Protein AF-A0A225UE13-F1 (afdb_monomer_lite)

Organism: NCBI:txid4795

Foldseek 3Di:
DDDDDDDDDDDDDDCDDDDDDDDDDDDDDDDDPLVLLVVAAWDWDWDADPPRPDIDIATPQCPPPPRGVQNPDDPVPFADADADAPVNVLVVLVVQCVVPVPFDKWKWKFFFPPLQLLAFDDPVCQSNQWHDDPNDIDTRRTGGPPRPRSQRSSSVLQVQLQVQLQVWDPPDDDPDTWHWGDHRRMIMGMDTPPDCTLVRSVVSSQCSQCVRRRNNRGDPPRTDDIDQWDQDPNWIHGSVVSDIAHPVVLVVVLVVLVVVVVVPVDDDPVSVVVNVVSVVVRCSRPDPDPPPPDDDD

Secondary structure (DSSP, 8-state):
---------------------STT---------HHHHTTSEEPEEEEEPTTSSSEEEEE-TT-STTTSGGGSS-GGGSPPPPP--HHHHHHHHHHHHHH-TTS-EEEEEEEBTTGGGGSBPPHHHHTTSEEEETTEEEE-SBPPTT-TTHHHHHHHHHHHHHHHHHT-STT---SS---EEEETTEEEEEEE-STTHHHHHHHHHHHHHHHHH-GGGB-TTT-PPPBSEEEETTEEEETTTTEEE--HHHHHHHHHHHHHHHHHSS--HHHHHHHHHHHHHHGGGS---TTSS-S--

Sequence (297 aa):
MESYRSGCRDVPHVNIGAHKIMDHLPIIFWGCDVTSARGKMTDVGVVDKDGGIDVRVIDDYSFPEGGSVNDFPDRKNLPEIHYNLPSDIAKRIWSLREEHPQATILIMLGDVAGAFRHVPIHADHAHMFAFEIDGLLVIDLACGFRWCGSPAWYFVPGASINELYEQGFPGVNLDLPLVGSFWCDDHTCAEVDEGFRCFTANLALRRAMATVLGPSAINERKLTTWSHSGRALGLLWDTKLGEVTIPLEKIHKARVRMDAVIARGVVHKTDLLQLLGSLRHVLTCCPLPAHFSNVSK

Structure (mmCIF, N/CA/C/O backbone):
data_AF-A0A225UE13-F1
#
_entry.id   AF-A0A225UE13-F1
#
loop_
_atom_site.group_PDB
_atom_site.id
_atom_site.type_symbol
_atom_site.label_atom_id
_atom_site.label_alt_id
_atom_site.label_comp_id
_atom_site.label_asym_id
_atom_site.label_entity_id
_atom_site.label_seq_id
_atom_site.pdbx_PDB_ins_code
_atom_site.Cartn_x
_atom_site.Cartn_y
_atom_site.Cartn_z
_atom_site.occupancy
_atom_site.B_iso_or_equiv
_atom_site.auth_seq_id
_atom_site.auth_comp_id
_atom_site.auth_asym_id
_atom_site.auth_atom_id
_atom_site.pdbx_PDB_model_num
ATOM 1 N N . MET A 1 1 ? 23.980 47.288 -19.467 1.00 36.66 1 MET A N 1
ATOM 2 C CA . MET A 1 1 ? 23.801 47.269 -20.932 1.00 36.66 1 MET A CA 1
ATOM 3 C C . MET A 1 1 ? 25.009 46.571 -21.514 1.00 36.66 1 MET A C 1
ATOM 5 O O . MET A 1 1 ? 26.047 47.196 -21.591 1.00 36.66 1 MET A O 1
ATOM 9 N N . GLU A 1 2 ? 24.896 45.279 -21.805 1.00 24.94 2 GLU A N 1
ATOM 10 C CA . GLU A 1 2 ? 25.453 44.652 -23.009 1.00 24.94 2 GLU A CA 1
ATOM 11 C C . GLU A 1 2 ? 25.022 43.188 -23.024 1.00 24.94 2 GLU A C 1
ATOM 13 O O . GLU A 1 2 ? 25.133 42.458 -22.043 1.00 24.94 2 GLU A O 1
ATOM 18 N N . SER A 1 3 ? 24.388 42.832 -24.132 1.00 27.02 3 SER A N 1
ATOM 19 C CA . SER A 1 3 ? 23.754 41.559 -24.417 1.00 27.02 3 SER A CA 1
ATOM 20 C C . SER A 1 3 ? 24.781 40.539 -24.885 1.00 27.02 3 SER A C 1
ATOM 22 O O . SER A 1 3 ? 25.526 40.830 -25.820 1.00 27.02 3 SER A O 1
ATOM 24 N N . TYR A 1 4 ? 24.720 39.315 -24.368 1.00 23.38 4 TYR A N 1
ATOM 25 C CA . TYR A 1 4 ? 25.260 38.158 -25.076 1.00 23.38 4 TYR A CA 1
ATOM 26 C C . TYR A 1 4 ? 24.096 37.349 -25.653 1.00 23.38 4 TYR A C 1
ATOM 28 O O . TYR A 1 4 ? 23.426 36.587 -24.963 1.00 23.38 4 TYR A O 1
ATOM 36 N N . ARG A 1 5 ? 23.821 37.592 -26.939 1.00 32.84 5 ARG A N 1
ATOM 37 C CA . ARG A 1 5 ? 23.035 36.701 -27.796 1.00 32.84 5 ARG A CA 1
ATOM 38 C C . ARG A 1 5 ? 23.932 35.522 -28.169 1.00 32.84 5 ARG A C 1
ATOM 40 O O . ARG A 1 5 ? 24.971 35.741 -28.784 1.00 32.84 5 ARG A O 1
ATOM 47 N N . SER A 1 6 ? 23.510 34.293 -27.890 1.00 30.73 6 SER A N 1
ATOM 48 C CA . SER A 1 6 ? 24.064 33.106 -28.545 1.00 30.73 6 SER A CA 1
ATOM 49 C C . SER A 1 6 ? 22.939 32.255 -29.143 1.00 30.73 6 SER A C 1
ATOM 51 O O . SER A 1 6 ? 22.126 31.659 -28.450 1.00 30.73 6 SER A O 1
ATOM 53 N N . GLY A 1 7 ? 22.894 32.295 -30.477 1.00 26.16 7 GLY A N 1
ATOM 54 C CA . GLY A 1 7 ? 22.424 31.270 -31.413 1.00 26.16 7 GLY A CA 1
ATOM 55 C C . GLY A 1 7 ? 21.240 30.388 -31.030 1.00 26.16 7 GLY A C 1
ATOM 56 O O . GLY A 1 7 ? 21.432 29.260 -30.584 1.00 26.16 7 GLY A O 1
ATOM 57 N N . CYS A 1 8 ? 20.035 30.832 -31.392 1.00 26.89 8 CYS A N 1
ATOM 58 C CA . CYS A 1 8 ? 18.955 29.921 -31.758 1.00 26.89 8 CYS A CA 1
ATOM 59 C C . CYS A 1 8 ? 19.399 29.199 -33.045 1.00 26.89 8 CYS A C 1
ATOM 61 O O . CYS A 1 8 ? 19.561 29.844 -34.080 1.00 26.89 8 CYS A O 1
ATOM 63 N N . ARG A 1 9 ? 19.706 27.899 -32.969 1.00 27.86 9 ARG A N 1
ATOM 64 C CA . ARG A 1 9 ? 19.825 27.057 -34.164 1.00 27.86 9 ARG A CA 1
ATOM 65 C C . ARG A 1 9 ? 18.424 26.573 -34.505 1.00 27.86 9 ARG A C 1
ATOM 67 O O . ARG A 1 9 ? 17.789 25.944 -33.664 1.00 27.86 9 ARG A O 1
ATOM 74 N N . ASP A 1 10 ? 17.976 26.890 -35.714 1.00 30.19 10 ASP A N 1
ATOM 75 C CA . ASP A 1 10 ? 16.727 26.405 -36.291 1.00 30.19 10 ASP A CA 1
ATOM 76 C C . ASP A 1 10 ? 16.681 24.872 -36.224 1.00 30.19 10 ASP A C 1
ATOM 78 O O . ASP A 1 10 ? 17.419 24.176 -36.925 1.00 30.19 10 ASP A O 1
ATOM 82 N N . VAL A 1 11 ? 15.834 24.344 -35.340 1.00 32.91 11 VAL A N 1
ATOM 83 C CA . VAL A 1 11 ? 15.512 22.917 -35.277 1.00 32.91 11 VAL A CA 1
ATOM 84 C C . VAL A 1 11 ? 14.362 22.683 -36.259 1.00 32.91 11 VAL A C 1
ATOM 86 O O . VAL A 1 11 ? 13.358 23.396 -36.180 1.00 32.91 11 VAL A O 1
ATOM 89 N N . PRO A 1 12 ? 14.459 21.727 -37.199 1.00 26.55 12 PRO A N 1
ATOM 90 C CA . PRO A 1 12 ? 13.363 21.450 -38.114 1.00 26.55 12 PRO A CA 1
ATOM 91 C C . PRO A 1 12 ? 12.132 20.999 -37.319 1.00 26.55 12 PRO A C 1
ATOM 93 O O . PRO A 1 12 ? 12.175 20.011 -36.586 1.00 26.55 12 PRO A O 1
ATOM 96 N N . HIS A 1 13 ? 11.028 21.731 -37.470 1.00 26.89 13 HIS A N 1
ATOM 97 C CA . HIS A 1 13 ? 9.726 21.341 -36.942 1.00 26.89 13 HIS A CA 1
ATOM 98 C C . HIS A 1 13 ? 9.263 20.054 -37.634 1.00 26.89 13 HIS A C 1
ATOM 100 O O . HIS A 1 13 ? 8.695 20.090 -38.726 1.00 26.89 13 HIS A O 1
ATOM 106 N N . VAL A 1 14 ? 9.497 18.905 -37.001 1.00 31.19 14 VAL A N 1
ATOM 107 C CA . VAL A 1 14 ? 8.846 17.651 -37.384 1.00 31.19 14 VAL A CA 1
ATOM 108 C C . VAL A 1 14 ? 7.509 17.603 -36.659 1.00 31.19 14 VAL A C 1
ATOM 110 O O . VAL A 1 14 ? 7.440 17.440 -35.444 1.00 31.19 14 VAL A O 1
ATOM 113 N N . ASN A 1 15 ? 6.435 17.802 -37.416 1.00 26.12 15 ASN A N 1
ATOM 114 C CA . ASN A 1 15 ? 5.072 17.719 -36.915 1.00 26.12 15 ASN A CA 1
ATOM 115 C C . ASN A 1 15 ? 4.694 16.231 -36.811 1.00 26.12 15 ASN A C 1
ATOM 117 O O . ASN A 1 15 ? 4.235 15.636 -37.784 1.00 26.12 15 ASN A O 1
ATOM 121 N N . ILE A 1 16 ? 4.975 15.599 -35.668 1.00 33.38 16 ILE A N 1
ATOM 122 C CA . ILE A 1 16 ? 4.570 14.213 -35.402 1.00 33.38 16 ILE A CA 1
ATOM 123 C C . ILE A 1 16 ? 3.232 14.275 -34.672 1.00 33.38 16 ILE A C 1
ATOM 125 O O . ILE A 1 16 ? 3.151 14.729 -33.532 1.00 33.38 16 ILE A O 1
ATOM 129 N N . GLY A 1 17 ? 2.169 13.891 -35.379 1.00 25.61 17 GLY A N 1
ATOM 130 C CA . GLY A 1 17 ? 0.802 13.932 -34.876 1.00 25.61 17 GLY A CA 1
ATOM 131 C C . GLY A 1 17 ? 0.636 13.158 -33.567 1.00 25.61 17 GLY A C 1
ATOM 132 O O . GLY A 1 17 ? 1.142 12.049 -33.411 1.00 25.61 17 GLY A O 1
ATOM 133 N N . ALA A 1 18 ? -0.100 13.752 -32.630 1.00 31.42 18 ALA A N 1
ATOM 134 C CA . ALA A 1 18 ? -0.503 13.103 -31.394 1.00 31.42 18 ALA A CA 1
ATOM 135 C C . ALA A 1 18 ? -1.576 12.044 -31.693 1.00 31.42 18 ALA A C 1
ATOM 137 O O . ALA A 1 18 ? -2.681 12.381 -32.124 1.00 31.42 18 ALA A O 1
ATOM 138 N N . HIS A 1 19 ? -1.277 10.772 -31.430 1.00 32.41 19 HIS A N 1
ATOM 139 C CA . HIS A 1 19 ? -2.293 9.725 -31.375 1.00 32.41 19 HIS A CA 1
ATOM 140 C C . HIS A 1 19 ? -2.474 9.231 -29.942 1.00 32.41 19 HIS A C 1
ATOM 142 O O . HIS A 1 19 ? -1.526 8.886 -29.242 1.00 32.41 19 HIS A O 1
ATOM 148 N N . LYS A 1 20 ? -3.737 9.264 -29.515 1.00 29.38 20 LYS A N 1
ATOM 149 C CA . LYS A 1 20 ? -4.226 8.896 -28.191 1.00 29.38 20 LYS A CA 1
ATOM 150 C C . LYS A 1 20 ? -4.288 7.369 -28.105 1.00 29.38 20 LYS A C 1
ATOM 152 O O . LYS A 1 20 ? -5.127 6.759 -28.760 1.00 29.38 20 LYS A O 1
ATOM 157 N N . ILE A 1 21 ? -3.408 6.764 -27.315 1.00 37.91 21 ILE A N 1
ATOM 158 C CA . ILE A 1 21 ? -3.470 5.347 -26.948 1.00 37.91 21 ILE A CA 1
ATOM 159 C C . ILE A 1 21 ? -3.525 5.340 -25.417 1.00 37.91 21 ILE A C 1
ATOM 161 O O . ILE A 1 21 ? -2.539 5.671 -24.775 1.00 37.91 21 ILE A O 1
ATOM 165 N N . MET A 1 22 ? -4.689 5.010 -24.851 1.00 31.56 22 MET A N 1
ATOM 166 C CA . MET A 1 22 ? -5.065 5.042 -23.421 1.00 31.56 22 MET A CA 1
ATOM 167 C C . MET A 1 22 ? -5.729 6.342 -22.925 1.00 31.56 22 MET A C 1
ATOM 169 O O . MET A 1 22 ? -5.253 7.460 -23.101 1.00 31.56 22 MET A O 1
ATOM 173 N N . ASP A 1 23 ? -6.902 6.175 -22.313 1.00 35.97 23 ASP A N 1
ATOM 174 C CA . ASP A 1 23 ? -7.965 7.182 -22.262 1.00 35.97 23 ASP A CA 1
ATOM 175 C C . ASP A 1 23 ? -7.866 8.260 -21.170 1.00 35.97 23 ASP A C 1
ATOM 177 O O . ASP A 1 23 ? -8.847 8.972 -20.957 1.00 35.97 23 ASP A O 1
ATOM 181 N N . HIS A 1 24 ? -6.721 8.462 -20.502 1.00 37.81 24 HIS A N 1
ATOM 182 C CA . HIS A 1 24 ? -6.722 9.300 -19.290 1.00 37.81 24 HIS A CA 1
ATOM 183 C C . HIS A 1 24 ? -5.709 10.440 -19.126 1.00 37.81 24 HIS A C 1
ATOM 185 O O . HIS A 1 24 ? -5.892 11.167 -18.158 1.00 37.81 24 HIS A O 1
ATOM 191 N N . LEU A 1 25 ? -4.771 10.744 -20.036 1.00 31.41 25 LEU A N 1
ATOM 192 C CA . LEU A 1 25 ? -4.009 12.016 -19.972 1.00 31.41 25 LEU A CA 1
ATOM 193 C C . LEU A 1 25 ? -3.514 12.505 -21.356 1.00 31.41 25 LEU A C 1
ATOM 195 O O . LEU A 1 25 ? -3.284 11.682 -22.243 1.00 31.41 25 LEU A O 1
ATOM 199 N N . PRO A 1 26 ? -3.344 13.830 -21.569 1.00 27.61 26 PRO A N 1
ATOM 200 C CA . PRO A 1 26 ? -2.758 14.386 -22.788 1.00 27.61 26 PRO A CA 1
ATOM 201 C C . PRO A 1 26 ? -1.234 14.184 -22.822 1.00 27.61 26 PRO A C 1
ATOM 203 O O . PRO A 1 26 ? -0.522 14.564 -21.896 1.00 27.61 26 PRO A O 1
ATOM 206 N N . ILE A 1 27 ? -0.735 13.616 -23.920 1.00 38.06 27 ILE A N 1
ATOM 207 C CA . ILE A 1 27 ? 0.696 13.471 -24.209 1.00 38.06 27 ILE A CA 1
ATOM 208 C C . ILE A 1 27 ? 1.199 14.812 -24.762 1.00 38.06 27 ILE A C 1
ATOM 210 O O . ILE A 1 27 ? 0.809 15.210 -25.859 1.00 38.06 27 ILE A O 1
ATOM 214 N N . ILE A 1 28 ? 2.040 15.528 -24.011 1.00 29.25 28 ILE A N 1
ATOM 215 C CA . ILE A 1 28 ? 2.726 16.740 -24.486 1.00 29.25 28 ILE A CA 1
ATOM 216 C C . ILE A 1 28 ? 4.199 16.389 -24.695 1.00 29.25 28 ILE A C 1
ATOM 218 O O . ILE A 1 28 ? 4.932 16.170 -23.734 1.00 29.25 28 ILE A O 1
ATOM 222 N N . PHE A 1 29 ? 4.637 16.347 -25.953 1.00 29.42 29 PHE A N 1
ATOM 223 C CA . PHE A 1 29 ? 6.049 16.203 -26.302 1.00 29.42 29 PHE A CA 1
ATOM 224 C C . PHE A 1 29 ? 6.755 17.557 -26.151 1.00 29.42 29 PHE A C 1
ATOM 226 O O . PHE A 1 29 ? 6.485 18.487 -26.909 1.00 29.42 29 PHE A O 1
ATOM 233 N N . TRP A 1 30 ? 7.683 17.666 -25.200 1.00 29.62 30 TRP A N 1
ATOM 234 C CA . TRP A 1 30 ? 8.747 18.673 -25.244 1.00 29.62 30 TRP A CA 1
ATOM 235 C C . TRP A 1 30 ? 10.025 17.988 -25.726 1.00 29.62 30 TRP A C 1
ATOM 237 O O . TRP A 1 30 ? 10.305 16.863 -25.321 1.00 29.62 30 TRP A O 1
ATOM 247 N N . GLY A 1 31 ? 10.736 18.635 -26.654 1.00 31.97 31 GLY A N 1
ATOM 248 C CA . GLY A 1 31 ? 11.764 18.038 -27.512 1.00 31.97 31 GLY A CA 1
ATOM 249 C C . GLY A 1 31 ? 12.870 17.281 -26.775 1.00 31.97 31 GLY A C 1
ATOM 250 O O . GLY A 1 31 ? 13.901 17.854 -26.440 1.00 31.97 31 GLY A O 1
ATOM 251 N N . CYS A 1 32 ? 12.666 15.978 -26.589 1.00 35.59 32 CYS A N 1
ATOM 252 C CA . CYS A 1 32 ? 13.705 15.033 -26.214 1.00 35.59 32 CYS A CA 1
ATOM 253 C C . CYS A 1 32 ? 14.344 14.501 -27.504 1.00 35.59 32 CYS A C 1
ATOM 255 O O . CYS A 1 32 ? 13.636 14.146 -28.449 1.00 35.59 32 CYS A O 1
ATOM 257 N N . ASP A 1 33 ? 15.673 14.487 -27.569 1.00 36.34 33 ASP A N 1
ATOM 258 C CA . ASP A 1 33 ? 16.415 14.008 -28.733 1.00 36.34 33 ASP A CA 1
ATOM 259 C C . ASP A 1 33 ? 16.220 12.486 -28.885 1.00 36.34 33 ASP A C 1
ATOM 261 O O . ASP A 1 33 ? 16.874 11.671 -28.232 1.00 36.34 33 ASP A O 1
ATOM 265 N N . VAL A 1 34 ? 15.262 12.099 -29.735 1.00 38.16 34 VAL A N 1
ATOM 266 C CA . VAL A 1 34 ? 14.811 10.710 -29.968 1.00 38.16 34 VAL A CA 1
ATOM 267 C C . VAL A 1 34 ? 15.952 9.800 -30.452 1.00 38.16 34 VAL A C 1
ATOM 269 O O . VAL A 1 34 ? 15.865 8.575 -30.370 1.00 38.16 34 VAL A O 1
ATOM 272 N N . THR A 1 35 ? 17.056 10.380 -30.929 1.00 37.09 35 THR A N 1
ATOM 273 C CA . THR A 1 35 ? 18.228 9.633 -31.394 1.00 37.09 35 THR A CA 1
ATOM 274 C C . THR A 1 35 ? 19.001 8.944 -30.262 1.00 37.09 35 THR A C 1
ATOM 276 O O . THR A 1 35 ? 19.545 7.865 -30.488 1.00 37.09 35 THR A O 1
ATOM 279 N N . SER A 1 36 ? 18.982 9.489 -29.037 1.00 41.38 36 SER A N 1
ATOM 280 C CA . SER A 1 36 ? 19.638 8.897 -27.856 1.00 41.38 36 SER A CA 1
ATOM 281 C C . SER A 1 36 ? 18.890 7.668 -27.311 1.00 41.38 36 SER A C 1
ATOM 283 O O . SER A 1 36 ? 19.510 6.686 -26.898 1.00 41.38 36 SER A O 1
ATOM 285 N N . ALA A 1 37 ? 17.553 7.677 -27.376 1.00 42.97 37 ALA A N 1
ATOM 286 C CA . ALA A 1 37 ? 16.700 6.612 -26.836 1.00 42.97 37 ALA A CA 1
ATOM 287 C C . ALA A 1 37 ? 16.887 5.258 -27.550 1.00 42.97 37 ALA A C 1
ATOM 289 O O . ALA A 1 37 ? 16.811 4.206 -26.920 1.00 42.97 37 ALA A O 1
ATOM 290 N N . ARG A 1 38 ? 17.221 5.263 -28.851 1.00 42.28 38 ARG A N 1
ATOM 291 C CA . ARG A 1 38 ? 17.449 4.030 -29.633 1.00 42.28 38 ARG A CA 1
ATOM 292 C C . ARG A 1 38 ? 18.642 3.193 -29.156 1.00 42.28 38 ARG A C 1
ATOM 294 O O . ARG A 1 38 ? 18.737 2.028 -29.517 1.00 42.28 38 ARG A O 1
ATOM 301 N N . GLY A 1 39 ? 19.563 3.769 -28.380 1.00 42.28 39 GLY A N 1
ATOM 302 C CA . GLY A 1 39 ? 20.725 3.050 -27.848 1.00 42.28 39 GLY A CA 1
ATOM 303 C C . GLY A 1 39 ? 20.475 2.310 -26.529 1.00 42.28 39 GLY A C 1
ATOM 304 O O . GLY A 1 39 ? 21.339 1.544 -26.109 1.00 42.28 39 GLY A O 1
ATOM 305 N N . LYS A 1 40 ? 19.340 2.549 -25.856 1.00 56.12 40 LYS A N 1
ATOM 306 C CA . LYS A 1 40 ? 19.040 2.043 -24.505 1.00 56.12 40 LYS A CA 1
ATOM 307 C C . LYS A 1 40 ? 17.575 1.616 -24.401 1.00 56.12 40 LYS A C 1
ATOM 309 O O . LYS A 1 40 ? 16.795 2.229 -23.683 1.00 56.12 40 LYS A O 1
ATOM 314 N N . MET A 1 41 ? 17.204 0.603 -25.172 1.00 62.75 41 MET A N 1
ATOM 315 C CA . MET A 1 41 ? 15.849 0.053 -25.155 1.00 62.75 41 MET A CA 1
ATOM 316 C C . MET A 1 41 ? 15.787 -1.120 -24.186 1.00 62.75 41 MET A C 1
ATOM 318 O O . MET A 1 41 ? 16.670 -1.979 -24.203 1.00 62.75 41 MET A O 1
ATOM 322 N N . THR A 1 42 ? 14.764 -1.139 -23.338 1.00 64.12 42 THR A N 1
ATOM 323 C CA . THR A 1 42 ? 14.501 -2.253 -22.421 1.00 64.12 42 THR A CA 1
ATOM 324 C C . THR A 1 42 ? 13.461 -3.193 -23.005 1.00 64.12 42 THR A C 1
ATOM 326 O O . THR A 1 42 ? 12.531 -2.748 -23.679 1.00 64.12 42 THR A O 1
ATOM 329 N N . ASP A 1 43 ? 13.596 -4.485 -22.714 1.00 73.88 43 ASP A N 1
ATOM 330 C CA . ASP A 1 43 ? 12.592 -5.476 -23.095 1.00 73.88 43 ASP A CA 1
ATOM 331 C C . ASP A 1 43 ? 11.309 -5.280 -22.279 1.00 73.88 43 ASP A C 1
ATOM 333 O O . ASP A 1 43 ? 11.347 -4.831 -21.132 1.00 73.88 43 ASP A O 1
ATOM 337 N N . VAL A 1 44 ? 10.165 -5.644 -22.857 1.00 78.62 44 VAL A N 1
ATOM 338 C CA . VAL A 1 44 ? 8.856 -5.540 -22.205 1.00 78.62 44 VAL A CA 1
ATOM 339 C C . VAL A 1 44 ? 8.170 -6.902 -22.148 1.00 78.62 44 VAL A C 1
ATOM 341 O O . VAL A 1 44 ? 8.193 -7.684 -23.098 1.00 78.62 44 VAL A O 1
ATOM 344 N N . GLY A 1 45 ? 7.552 -7.199 -21.009 1.00 76.56 45 GLY A N 1
ATOM 345 C CA . GLY A 1 45 ? 6.780 -8.410 -20.766 1.00 76.56 45 GLY A CA 1
ATOM 346 C C . GLY A 1 45 ? 5.384 -8.107 -20.233 1.00 76.56 45 GLY A C 1
ATOM 347 O O . GLY A 1 45 ? 5.095 -7.014 -19.750 1.00 76.56 45 GLY A O 1
ATOM 348 N N . VAL A 1 46 ? 4.508 -9.108 -20.289 1.00 76.44 46 VAL A N 1
ATOM 349 C CA . VAL A 1 46 ? 3.147 -9.033 -19.746 1.00 76.44 46 VAL A CA 1
ATOM 350 C C . VAL A 1 46 ? 2.984 -10.110 -18.683 1.00 76.44 46 VAL A C 1
ATOM 352 O O . VAL A 1 46 ? 3.359 -11.263 -18.896 1.00 76.44 46 VAL A O 1
ATOM 355 N N . VAL A 1 47 ? 2.452 -9.730 -17.524 1.00 75.50 47 VAL A N 1
ATOM 356 C CA . VAL A 1 47 ? 2.197 -10.644 -16.406 1.00 75.50 47 VAL A CA 1
ATOM 357 C C . VAL A 1 47 ? 0.771 -10.466 -15.910 1.00 75.50 47 VAL A C 1
ATOM 359 O O . VAL A 1 47 ? 0.335 -9.341 -15.667 1.00 75.50 47 VAL A O 1
ATOM 362 N N . ASP A 1 48 ? 0.062 -11.571 -15.707 1.00 77.31 48 ASP A N 1
ATOM 363 C CA . ASP A 1 48 ? -1.279 -11.553 -15.128 1.00 77.31 48 ASP A CA 1
ATOM 364 C C . ASP A 1 48 ? -1.263 -10.993 -13.698 1.00 77.31 48 ASP A C 1
ATOM 366 O O . ASP A 1 48 ? -0.404 -11.320 -12.872 1.00 77.31 48 ASP A O 1
ATOM 370 N N . LYS A 1 49 ? -2.242 -10.148 -13.376 1.00 71.75 49 LYS A N 1
ATOM 371 C CA . LYS A 1 49 ? -2.587 -9.822 -11.991 1.00 71.75 49 LYS A CA 1
ATOM 372 C C . LYS A 1 49 ? -3.309 -11.005 -11.358 1.00 71.75 49 LYS A C 1
ATOM 374 O O . LYS A 1 49 ? -3.926 -11.812 -12.051 1.00 71.75 49 LYS A O 1
ATOM 379 N N . ASP A 1 50 ? -3.257 -11.073 -10.029 1.00 61.09 50 ASP A N 1
ATOM 380 C CA . ASP A 1 50 ? -3.924 -12.117 -9.251 1.00 61.09 50 ASP A CA 1
ATOM 381 C C . ASP A 1 50 ? -5.373 -12.328 -9.727 1.00 61.09 50 ASP A C 1
ATOM 383 O O . ASP A 1 50 ? -6.181 -11.398 -9.739 1.00 61.09 50 ASP A O 1
ATOM 387 N N . GLY A 1 51 ? -5.684 -13.556 -10.154 1.00 59.97 51 GLY A N 1
ATOM 388 C CA . GLY A 1 51 ? -6.996 -13.935 -10.688 1.00 59.97 51 GLY A CA 1
ATOM 389 C C . GLY A 1 51 ? -7.146 -13.876 -12.216 1.00 59.97 51 GLY A C 1
ATOM 390 O O . GLY A 1 51 ? -8.186 -14.300 -12.708 1.00 59.97 51 GLY A O 1
ATOM 391 N N . GLY A 1 52 ? -6.143 -13.406 -12.969 1.00 58.28 52 GLY A N 1
ATOM 392 C CA . GLY A 1 52 ? -6.064 -13.543 -14.436 1.00 58.28 52 GLY A CA 1
ATOM 393 C C . GLY A 1 52 ? -6.995 -12.643 -15.261 1.00 58.28 52 GLY A C 1
ATOM 394 O O . GLY A 1 52 ? -7.108 -12.831 -16.466 1.00 58.28 52 GLY A O 1
ATOM 395 N N . ILE A 1 53 ? -7.687 -11.685 -14.635 1.00 64.75 53 ILE A N 1
ATOM 396 C CA . ILE A 1 53 ? -8.654 -10.794 -15.314 1.00 64.75 53 ILE A CA 1
ATOM 397 C C . ILE A 1 53 ? -7.985 -9.504 -15.825 1.00 64.75 53 ILE A C 1
ATOM 399 O O . ILE A 1 53 ? -8.516 -8.822 -16.698 1.00 64.75 53 ILE A O 1
ATOM 403 N N . ASP A 1 54 ? -6.819 -9.155 -15.284 1.00 71.44 54 ASP A N 1
ATOM 404 C CA . ASP A 1 54 ? -6.101 -7.915 -15.578 1.00 71.44 54 ASP A CA 1
ATOM 405 C C . ASP A 1 54 ? -4.615 -8.229 -15.776 1.00 71.44 54 ASP A C 1
ATOM 407 O O . ASP A 1 54 ? -4.092 -9.144 -15.143 1.00 71.44 54 ASP A O 1
ATOM 411 N N . VAL A 1 55 ? -3.927 -7.470 -16.625 1.00 75.69 55 VAL A N 1
ATOM 412 C CA . VAL A 1 55 ? -2.516 -7.680 -16.963 1.00 75.69 55 VAL A CA 1
ATOM 413 C C . VAL A 1 55 ? -1.670 -6.484 -16.534 1.00 75.69 55 VAL A C 1
ATOM 415 O O . VAL A 1 55 ? -2.112 -5.336 -16.517 1.00 75.69 55 VAL A O 1
ATOM 418 N N . ARG A 1 56 ? -0.419 -6.739 -16.152 1.00 79.00 56 ARG A N 1
ATOM 419 C CA . ARG A 1 56 ? 0.608 -5.714 -15.949 1.00 79.00 56 ARG A CA 1
ATOM 420 C C . ARG A 1 56 ? 1.614 -5.815 -17.076 1.00 79.00 56 ARG A C 1
ATOM 422 O O . ARG A 1 56 ? 2.257 -6.850 -17.230 1.00 79.00 56 ARG A O 1
ATOM 429 N N . VAL A 1 57 ? 1.767 -4.720 -17.808 1.00 78.81 57 VAL A N 1
ATOM 430 C CA . VAL A 1 57 ? 2.943 -4.499 -18.649 1.00 78.81 57 VAL A CA 1
ATOM 431 C C . VAL A 1 57 ? 4.119 -4.203 -17.723 1.00 78.81 57 VAL A C 1
ATOM 433 O O . VAL A 1 57 ? 3.984 -3.445 -16.756 1.00 78.81 57 VAL A O 1
ATOM 436 N N . ILE A 1 58 ? 5.235 -4.875 -17.964 1.00 79.81 58 ILE A N 1
ATOM 437 C CA . ILE A 1 58 ? 6.424 -4.847 -17.128 1.00 79.81 58 ILE A CA 1
ATOM 438 C C . ILE A 1 58 ? 7.637 -4.636 -18.017 1.00 79.81 58 ILE A C 1
ATOM 440 O O . ILE A 1 58 ? 7.962 -5.506 -18.821 1.00 79.81 58 ILE A O 1
ATOM 444 N N . ASP A 1 59 ? 8.357 -3.556 -17.762 1.00 82.31 59 ASP A N 1
ATOM 445 C CA . ASP A 1 59 ? 9.645 -3.311 -18.393 1.00 82.31 59 ASP A CA 1
ATOM 446 C C . ASP A 1 59 ? 10.742 -4.071 -17.640 1.00 82.31 59 ASP A C 1
ATOM 448 O O . ASP A 1 59 ? 10.788 -4.096 -16.398 1.00 82.31 59 ASP A O 1
ATOM 452 N N . ASP A 1 60 ? 11.644 -4.707 -18.380 1.00 83.88 60 ASP A N 1
ATOM 453 C CA . ASP A 1 60 ? 12.834 -5.328 -17.821 1.00 83.88 60 ASP A CA 1
ATOM 454 C C . ASP A 1 60 ? 13.960 -4.307 -17.670 1.00 83.88 60 ASP A C 1
ATOM 456 O O . ASP A 1 60 ? 14.933 -4.260 -18.419 1.00 83.88 60 ASP A O 1
ATOM 460 N N . TYR A 1 61 ? 13.841 -3.492 -16.626 1.00 86.12 61 TYR A N 1
ATOM 461 C CA . TYR A 1 61 ? 14.871 -2.530 -16.240 1.00 86.12 61 TYR A CA 1
ATOM 462 C C . TYR A 1 61 ? 16.161 -3.159 -15.704 1.00 86.12 61 TYR A C 1
ATOM 464 O O . TYR A 1 61 ? 17.053 -2.414 -15.305 1.00 86.12 61 TYR A O 1
ATOM 472 N N . SER A 1 62 ? 16.269 -4.489 -15.651 1.00 85.00 62 SER A N 1
ATOM 473 C CA . SER A 1 62 ? 17.456 -5.204 -15.166 1.00 85.00 62 SER A CA 1
ATOM 474 C C . SER A 1 62 ? 18.246 -5.887 -16.287 1.00 85.00 62 SER A C 1
ATOM 476 O O . SER A 1 62 ? 19.243 -6.550 -16.003 1.00 85.00 62 SER A O 1
ATOM 478 N N . PHE A 1 63 ? 17.825 -5.729 -17.544 1.00 80.50 63 PHE A N 1
ATOM 479 C CA . PHE A 1 63 ? 18.507 -6.274 -18.712 1.00 80.50 63 PHE A CA 1
ATOM 480 C C . PHE A 1 63 ? 18.909 -5.155 -19.696 1.00 80.50 63 PHE A C 1
ATOM 482 O O . PHE A 1 63 ? 18.173 -4.175 -19.831 1.00 80.50 63 PHE A O 1
ATOM 489 N N . PRO A 1 64 ? 20.057 -5.273 -20.392 1.00 79.69 64 PRO A N 1
ATOM 490 C CA . PRO A 1 64 ? 21.138 -6.232 -20.153 1.00 79.69 64 PRO A CA 1
ATOM 491 C C . PRO A 1 64 ? 21.954 -5.876 -18.902 1.00 79.69 64 PRO A C 1
ATOM 493 O O . PRO A 1 64 ? 22.111 -4.707 -18.562 1.00 79.69 64 PRO A O 1
ATOM 496 N N . GLU A 1 65 ? 22.510 -6.885 -18.229 1.00 79.00 65 GLU A N 1
ATOM 497 C CA . GLU A 1 65 ? 23.348 -6.680 -17.039 1.00 79.00 65 GLU A CA 1
ATOM 498 C C . GLU A 1 65 ? 24.539 -5.748 -17.340 1.00 79.00 65 GLU A C 1
ATOM 500 O O . GLU A 1 65 ? 25.254 -5.929 -18.328 1.00 79.00 65 GLU A O 1
ATOM 505 N N . GLY A 1 66 ? 24.754 -4.740 -16.491 1.00 80.12 66 GLY A N 1
ATOM 506 C CA . GLY A 1 66 ? 25.830 -3.754 -16.635 1.00 80.12 66 GLY A CA 1
ATOM 507 C C . GLY A 1 66 ? 25.512 -2.596 -17.588 1.00 80.12 66 GLY A C 1
ATOM 508 O O . GLY A 1 66 ? 26.324 -1.679 -17.722 1.00 80.12 66 GLY A O 1
ATOM 509 N N . GLY A 1 67 ? 24.344 -2.614 -18.233 1.00 80.88 67 GLY A N 1
ATOM 510 C CA . GLY A 1 67 ? 23.833 -1.535 -19.081 1.00 80.88 67 GLY A CA 1
ATOM 511 C C . GLY A 1 67 ? 22.340 -1.270 -18.889 1.00 80.88 67 GLY A C 1
ATOM 512 O O . GLY A 1 67 ? 21.755 -0.527 -19.676 1.00 80.88 67 GLY A O 1
ATOM 513 N N . SER A 1 68 ? 21.728 -1.874 -17.870 1.00 86.38 68 SER A N 1
ATOM 514 C CA . SER A 1 68 ? 20.297 -1.795 -17.608 1.00 86.38 68 SER A CA 1
ATOM 515 C C . SER A 1 68 ? 19.934 -0.508 -16.877 1.00 86.38 68 SER A C 1
ATOM 517 O O . SER A 1 68 ? 20.764 0.119 -16.215 1.00 86.38 68 SER A O 1
ATOM 519 N N . VAL A 1 69 ? 18.663 -0.117 -16.937 1.00 86.62 69 VAL A N 1
ATOM 520 C CA . VAL A 1 69 ? 18.156 1.074 -16.233 1.00 86.62 69 VAL A CA 1
ATOM 521 C C . VAL A 1 69 ? 18.416 0.999 -14.726 1.00 86.62 69 VAL A C 1
ATOM 523 O O . VAL A 1 69 ? 18.649 2.026 -14.095 1.00 86.62 69 VAL A O 1
ATOM 526 N N . ASN A 1 70 ? 18.437 -0.197 -14.137 1.00 90.19 70 ASN A N 1
ATOM 527 C CA . ASN A 1 70 ? 18.707 -0.410 -12.717 1.00 90.19 70 ASN A CA 1
ATOM 528 C C . ASN A 1 70 ? 20.191 -0.312 -12.324 1.00 90.19 70 ASN A C 1
ATOM 530 O O . ASN A 1 70 ? 20.471 -0.248 -11.121 1.00 90.19 70 ASN A O 1
ATOM 534 N N . ASP A 1 71 ? 21.113 -0.260 -13.289 1.00 87.00 71 ASP A N 1
ATOM 535 C CA . ASP A 1 71 ? 22.559 -0.150 -13.044 1.00 87.00 71 ASP A CA 1
ATOM 536 C C . ASP A 1 71 ? 23.032 1.303 -12.872 1.00 87.00 71 ASP A C 1
ATOM 538 O O . ASP A 1 71 ? 24.078 1.550 -12.273 1.00 87.00 71 ASP A O 1
ATOM 542 N N . PHE A 1 72 ? 22.266 2.278 -13.372 1.00 84.94 72 PHE A N 1
ATOM 543 C CA . PHE A 1 72 ? 22.650 3.697 -13.379 1.00 84.94 72 PHE A CA 1
ATOM 544 C C . PHE A 1 72 ? 22.312 4.503 -12.110 1.00 84.94 72 PHE A C 1
ATOM 546 O O . PHE A 1 72 ? 23.081 5.411 -11.784 1.00 84.94 72 PHE A O 1
ATOM 553 N N . PRO A 1 73 ? 21.189 4.268 -11.400 1.00 85.94 73 PRO A N 1
ATOM 554 C CA . PRO A 1 73 ? 20.825 5.079 -10.248 1.00 85.94 73 PRO A CA 1
ATOM 555 C C . PRO A 1 73 ? 21.836 4.943 -9.109 1.00 85.94 73 PRO A C 1
ATOM 557 O O . PRO A 1 73 ? 22.095 3.843 -8.612 1.00 85.94 73 PRO A O 1
ATOM 560 N N . ASP A 1 74 ? 22.342 6.078 -8.624 1.00 87.44 74 ASP A N 1
ATOM 561 C CA . ASP A 1 74 ? 23.082 6.108 -7.366 1.00 87.44 74 ASP A CA 1
ATOM 562 C C . ASP A 1 74 ? 22.114 5.888 -6.202 1.00 87.44 74 ASP A C 1
ATOM 564 O O . ASP A 1 74 ? 21.327 6.763 -5.830 1.00 87.44 74 ASP A O 1
ATOM 568 N N . ARG A 1 75 ? 22.195 4.699 -5.601 1.00 86.81 75 ARG A N 1
ATOM 569 C CA . ARG A 1 75 ? 21.329 4.285 -4.492 1.00 86.81 75 ARG A CA 1
ATOM 570 C C . ARG A 1 75 ? 21.475 5.159 -3.247 1.00 86.81 75 ARG A C 1
ATOM 572 O O . ARG A 1 75 ? 20.586 5.128 -2.405 1.00 86.81 75 ARG A O 1
ATOM 579 N N . LYS A 1 76 ? 22.560 5.930 -3.120 1.00 89.62 76 LYS A N 1
ATOM 580 C CA . LYS A 1 76 ? 22.760 6.872 -2.008 1.00 89.62 76 LYS A CA 1
ATOM 581 C C . LYS A 1 76 ? 21.918 8.140 -2.139 1.00 89.62 76 LYS A C 1
ATOM 583 O O . LYS A 1 76 ? 21.688 8.798 -1.133 1.00 89.62 76 LYS A O 1
ATOM 588 N N . ASN A 1 77 ? 21.460 8.462 -3.349 1.00 89.12 77 ASN A N 1
ATOM 589 C CA . ASN A 1 77 ? 20.644 9.647 -3.623 1.00 89.12 77 ASN A CA 1
ATOM 590 C C . ASN A 1 77 ? 19.138 9.348 -3.595 1.00 89.12 77 ASN A C 1
ATOM 592 O O . ASN A 1 77 ? 18.332 10.239 -3.858 1.00 89.12 77 ASN A O 1
ATOM 596 N N . LEU A 1 78 ? 18.748 8.100 -3.325 1.00 91.62 78 LEU A N 1
ATOM 597 C CA . LEU A 1 78 ? 17.344 7.729 -3.190 1.00 91.62 78 LEU A CA 1
ATOM 598 C C . LEU A 1 78 ? 16.797 8.210 -1.837 1.00 91.62 78 LEU A C 1
ATOM 600 O O . LEU A 1 78 ? 17.530 8.148 -0.846 1.00 91.62 78 LEU A O 1
ATOM 604 N N . PRO A 1 79 ? 15.524 8.649 -1.770 1.00 92.94 79 PRO A N 1
ATOM 605 C CA . PRO A 1 79 ? 14.898 8.988 -0.498 1.00 92.94 79 PRO A CA 1
ATOM 606 C C . PRO A 1 79 ? 14.975 7.829 0.501 1.00 92.94 79 PRO A C 1
ATOM 608 O O . PRO A 1 79 ? 14.816 6.661 0.133 1.00 92.94 79 PRO A O 1
ATOM 611 N N . GLU A 1 80 ? 15.210 8.158 1.770 1.00 92.44 80 GLU A N 1
ATOM 612 C CA . GLU A 1 80 ? 15.188 7.168 2.842 1.00 92.44 80 GLU A CA 1
ATOM 613 C C . GLU A 1 80 ? 13.762 6.645 3.033 1.00 92.44 80 GLU A C 1
ATOM 615 O O . GLU A 1 80 ? 12.806 7.415 3.088 1.00 92.44 80 GLU A O 1
ATOM 620 N N . ILE A 1 81 ? 13.624 5.321 3.115 1.00 90.94 81 ILE A N 1
ATOM 621 C CA . ILE A 1 81 ? 12.336 4.661 3.314 1.00 90.94 81 ILE A CA 1
ATOM 622 C C . ILE A 1 81 ? 12.218 4.279 4.783 1.00 90.94 81 ILE A C 1
ATOM 624 O O . ILE A 1 81 ? 13.008 3.476 5.287 1.00 90.94 81 ILE A O 1
ATOM 628 N N . HIS A 1 82 ? 11.174 4.774 5.440 1.00 88.81 82 HIS A N 1
ATOM 629 C CA . HIS A 1 82 ? 10.784 4.306 6.763 1.00 88.81 82 HIS A CA 1
ATOM 630 C C . HIS A 1 82 ? 9.631 3.314 6.6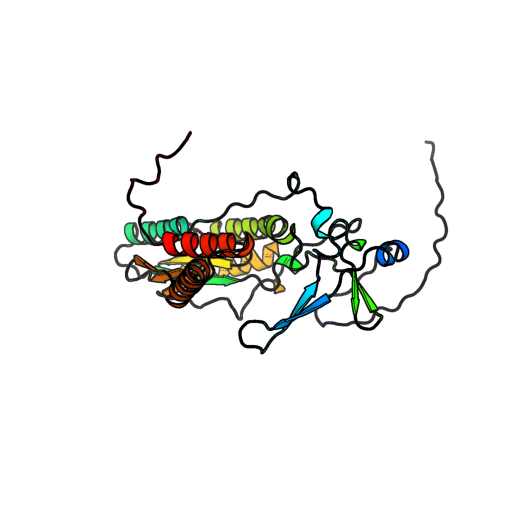46 1.00 88.81 82 HIS A C 1
ATOM 632 O O . HIS A 1 82 ? 8.659 3.533 5.930 1.00 88.81 82 HIS A O 1
ATOM 638 N N . TYR A 1 83 ? 9.749 2.192 7.345 1.00 84.38 83 TYR A N 1
ATOM 639 C CA . TYR A 1 83 ? 8.728 1.155 7.354 1.00 84.38 83 TYR A CA 1
ATOM 640 C C . TYR A 1 83 ? 7.931 1.226 8.653 1.00 84.38 83 TYR A C 1
ATOM 642 O O . TYR A 1 83 ? 8.516 1.065 9.726 1.00 84.38 83 TYR A O 1
ATOM 650 N N . ASN A 1 84 ? 6.609 1.412 8.560 1.00 87.19 84 ASN A N 1
ATOM 651 C CA . ASN A 1 84 ? 5.732 1.184 9.703 1.00 87.19 84 ASN A CA 1
ATOM 652 C C . ASN A 1 84 ? 5.700 -0.313 10.005 1.00 87.19 84 ASN A C 1
ATOM 654 O O . ASN A 1 84 ? 5.245 -1.132 9.202 1.00 87.19 84 ASN A O 1
ATOM 658 N N . LEU A 1 85 ? 6.209 -0.677 11.176 1.00 89.38 85 LEU A N 1
ATOM 659 C CA . LEU A 1 85 ? 6.220 -2.059 11.611 1.00 89.38 85 LEU A CA 1
ATOM 660 C C . LEU A 1 85 ? 4.782 -2.488 11.930 1.00 89.38 85 LEU A C 1
ATOM 662 O O . LEU A 1 85 ? 3.977 -1.677 12.388 1.00 89.38 85 LEU A O 1
ATOM 666 N N . PRO A 1 86 ? 4.455 -3.785 11.820 1.00 91.06 86 PRO A N 1
ATOM 667 C CA . PRO A 1 86 ? 3.190 -4.308 12.335 1.00 91.06 86 PRO A CA 1
ATOM 668 C C . PRO A 1 86 ? 2.924 -3.901 13.791 1.00 91.06 86 PRO A C 1
ATOM 670 O O . PRO A 1 86 ? 1.789 -3.628 14.169 1.00 91.06 86 PRO A O 1
ATOM 673 N N . SER A 1 87 ? 3.972 -3.770 14.609 1.00 90.94 87 SER A N 1
ATOM 674 C CA . SER A 1 87 ? 3.836 -3.274 15.979 1.00 90.94 87 SER A CA 1
ATOM 675 C C . SER A 1 87 ? 3.210 -1.883 16.076 1.00 90.94 87 SER A C 1
ATOM 677 O O . SER A 1 87 ? 2.620 -1.580 17.103 1.00 90.94 87 SER A O 1
ATOM 679 N N . ASP A 1 88 ? 3.331 -1.035 15.058 1.00 92.94 88 ASP A N 1
ATOM 680 C CA . ASP A 1 88 ? 2.790 0.326 15.085 1.00 92.94 88 ASP A CA 1
ATOM 681 C C . ASP A 1 88 ? 1.266 0.312 14.898 1.00 92.94 88 ASP A C 1
ATOM 683 O O . ASP A 1 88 ? 0.548 0.947 15.670 1.00 92.94 88 ASP A O 1
ATOM 687 N N . ILE A 1 89 ? 0.759 -0.540 13.998 1.00 93.62 89 ILE A N 1
ATOM 688 C CA . ILE A 1 89 ? -0.682 -0.820 13.866 1.00 93.62 89 ILE A CA 1
ATOM 689 C C . ILE A 1 89 ? -1.220 -1.432 15.169 1.00 93.62 89 ILE A C 1
ATOM 691 O O . ILE A 1 89 ? -2.258 -1.010 15.679 1.00 93.62 89 ILE A O 1
ATOM 695 N N . ALA A 1 90 ? -0.494 -2.396 15.748 1.00 94.00 90 ALA A N 1
ATOM 696 C CA . ALA A 1 90 ? -0.885 -3.027 17.008 1.00 94.00 90 ALA A CA 1
ATOM 697 C C . ALA A 1 90 ? -0.942 -2.019 18.169 1.00 94.00 90 ALA A C 1
ATOM 699 O O . ALA A 1 90 ? -1.913 -2.014 18.921 1.00 94.00 90 ALA A O 1
ATOM 700 N N . LYS A 1 91 ? 0.056 -1.130 18.289 1.00 94.19 91 LYS A N 1
ATOM 701 C CA . LYS A 1 91 ? 0.075 -0.050 19.290 1.00 94.19 91 LYS A CA 1
ATOM 702 C C . LYS A 1 91 ? -1.105 0.898 19.118 1.00 94.19 91 LYS A C 1
ATOM 704 O O . LYS A 1 91 ? -1.697 1.275 20.120 1.00 94.19 91 LYS A O 1
ATOM 709 N N . ARG A 1 92 ? -1.474 1.254 17.881 1.00 94.81 92 ARG A N 1
ATOM 710 C CA . ARG A 1 92 ? -2.650 2.095 17.616 1.00 94.81 92 ARG A CA 1
ATOM 711 C C . ARG A 1 92 ? -3.943 1.420 18.070 1.00 94.81 92 ARG A C 1
ATOM 713 O O . ARG A 1 92 ? -4.752 2.039 18.753 1.00 94.81 92 ARG A O 1
ATOM 720 N N . ILE A 1 93 ? -4.142 0.150 17.722 1.00 94.69 93 ILE A N 1
ATOM 721 C CA . ILE A 1 93 ? -5.325 -0.605 18.167 1.00 94.69 93 ILE A CA 1
ATOM 722 C C . ILE A 1 93 ? -5.352 -0.695 19.698 1.00 94.69 93 ILE A C 1
ATOM 724 O O . ILE A 1 93 ? -6.403 -0.506 20.308 1.00 94.69 93 ILE A O 1
ATOM 728 N N . TRP A 1 94 ? -4.199 -0.951 20.319 1.00 94.19 94 TRP A N 1
ATOM 729 C CA . TRP A 1 94 ? -4.071 -1.026 21.770 1.00 94.19 94 TRP A CA 1
ATOM 730 C C . TRP A 1 94 ? -4.385 0.309 22.452 1.00 94.19 94 TRP A C 1
ATOM 732 O O . TRP A 1 94 ? -5.201 0.330 23.367 1.00 94.19 94 TRP A O 1
ATOM 742 N N . SER A 1 95 ? -3.828 1.427 21.976 1.00 94.38 95 SER A N 1
ATOM 743 C CA . SER A 1 95 ? -4.075 2.747 22.570 1.00 94.38 95 SER A CA 1
ATOM 744 C C . SER A 1 95 ? -5.556 3.124 22.509 1.00 94.38 95 SER A C 1
ATOM 746 O O . SER A 1 95 ? -6.126 3.553 23.505 1.00 94.38 95 SER A O 1
ATOM 748 N N . LEU A 1 96 ? -6.212 2.869 21.370 1.00 94.94 96 LEU A N 1
ATOM 749 C CA . LEU A 1 96 ? -7.654 3.078 21.225 1.00 94.94 96 LEU A CA 1
ATOM 750 C C . LEU A 1 96 ? -8.462 2.195 22.180 1.00 94.94 96 LEU A C 1
ATOM 752 O O . LEU A 1 96 ? -9.496 2.623 22.684 1.00 94.94 96 LEU A O 1
ATOM 756 N N . ARG A 1 97 ? -8.005 0.966 22.443 1.00 93.94 97 ARG A N 1
ATOM 757 C CA . ARG A 1 97 ? -8.653 0.053 23.392 1.00 93.94 97 ARG A CA 1
ATOM 758 C C . ARG A 1 97 ? -8.480 0.516 24.836 1.00 93.94 97 ARG A C 1
ATOM 760 O O . ARG A 1 97 ? -9.408 0.344 25.618 1.00 93.94 97 ARG A O 1
ATOM 767 N N . GLU A 1 98 ? -7.331 1.081 25.195 1.00 93.75 98 GLU A N 1
ATOM 768 C CA . GLU A 1 98 ? -7.104 1.648 26.531 1.00 93.75 98 GLU A CA 1
ATOM 769 C C . GLU A 1 98 ? -7.970 2.887 26.774 1.00 93.75 98 GLU A C 1
ATOM 771 O O . GLU A 1 98 ? -8.589 3.007 27.831 1.00 93.75 98 GLU A O 1
ATOM 776 N N . GLU A 1 99 ? -8.056 3.777 25.786 1.00 93.00 99 GLU A N 1
ATOM 777 C CA . GLU A 1 99 ? -8.841 5.014 25.867 1.00 93.00 99 GLU A CA 1
ATOM 778 C C . GLU A 1 99 ? -10.351 4.751 25.767 1.00 93.00 99 GLU A C 1
ATOM 780 O O . GLU A 1 99 ? -11.141 5.405 26.448 1.00 93.00 99 GLU A O 1
ATOM 785 N N . HIS A 1 100 ? -10.757 3.745 24.983 1.00 93.06 100 HIS A N 1
ATOM 786 C CA . HIS A 1 100 ? -12.153 3.358 24.783 1.00 93.06 100 HIS A CA 1
ATOM 787 C C . HIS A 1 100 ? -12.377 1.848 25.020 1.00 93.06 100 HIS A C 1
ATOM 789 O O . HIS A 1 100 ? -12.621 1.088 24.073 1.00 93.06 100 HIS A O 1
ATOM 795 N N . PRO A 1 101 ? -12.375 1.373 26.285 1.00 91.69 101 PRO A N 1
ATOM 796 C CA . PRO A 1 101 ? -12.408 -0.060 26.604 1.00 91.69 101 PRO A CA 1
ATOM 797 C C . PRO A 1 101 ? -13.591 -0.821 26.004 1.00 91.69 101 PRO A C 1
ATOM 799 O O . PRO A 1 101 ? -13.448 -1.971 25.584 1.00 91.69 101 PRO A O 1
ATOM 802 N N . GLN A 1 102 ? -14.757 -0.174 25.941 1.00 92.62 102 GLN A N 1
ATOM 803 C CA . GLN A 1 102 ? -16.003 -0.780 25.468 1.00 92.62 102 GLN A CA 1
ATOM 804 C C . GLN A 1 102 ? -16.350 -0.433 24.018 1.00 92.62 102 GLN A C 1
ATOM 806 O O . GLN A 1 102 ? -17.284 -1.022 23.473 1.00 92.62 102 GLN A O 1
ATOM 811 N N . ALA A 1 103 ? -15.617 0.487 23.386 1.00 93.69 103 ALA A N 1
ATOM 812 C CA . ALA A 1 103 ? -15.914 0.882 22.019 1.00 93.69 103 ALA A CA 1
ATOM 813 C C . ALA A 1 103 ? -15.524 -0.214 21.031 1.00 93.69 103 ALA A C 1
ATOM 815 O O . ALA A 1 103 ? -14.579 -0.987 21.222 1.00 93.69 103 ALA A O 1
ATOM 816 N N . THR A 1 104 ? -16.242 -0.261 19.920 1.00 96.38 104 THR A N 1
ATOM 817 C CA . THR A 1 104 ? -15.818 -1.062 18.780 1.00 96.38 104 THR A CA 1
ATOM 818 C C . THR A 1 104 ? -14.648 -0.364 18.097 1.00 96.38 104 THR A C 1
ATOM 820 O O . THR A 1 104 ? -14.708 0.830 17.841 1.00 96.38 104 THR A O 1
ATOM 823 N N . ILE A 1 105 ? -13.582 -1.107 17.800 1.00 97.31 105 ILE A N 1
ATOM 824 C CA . ILE A 1 105 ? -12.451 -0.624 17.001 1.00 97.31 105 ILE A CA 1
ATOM 825 C C . ILE A 1 105 ? -12.542 -1.310 15.647 1.00 97.31 105 ILE A C 1
ATOM 827 O O . ILE A 1 105 ? -12.689 -2.534 15.594 1.00 97.31 105 ILE A O 1
ATOM 831 N N . LEU A 1 106 ? -12.445 -0.544 14.569 1.00 97.81 106 LEU A N 1
ATOM 832 C CA . LEU A 1 106 ? -12.484 -1.043 13.201 1.00 97.81 106 LEU A CA 1
ATOM 833 C C . LEU A 1 106 ? -11.192 -0.683 12.475 1.00 97.81 106 LEU A C 1
ATOM 835 O O . LEU A 1 106 ? -10.546 0.320 12.773 1.00 97.81 106 LEU A O 1
ATOM 839 N N . ILE A 1 107 ? -10.836 -1.511 11.501 1.00 97.56 107 ILE A N 1
ATOM 840 C CA . ILE A 1 107 ? -9.731 -1.295 10.577 1.00 97.56 107 ILE A CA 1
ATOM 841 C C . ILE A 1 107 ? -10.284 -1.047 9.172 1.00 97.56 107 ILE A C 1
ATOM 843 O O . ILE A 1 107 ? -11.256 -1.679 8.749 1.00 97.56 107 ILE A O 1
ATOM 847 N N . MET A 1 108 ? -9.654 -0.126 8.453 1.00 97.38 108 MET A N 1
ATOM 848 C CA . MET A 1 108 ? -9.878 0.152 7.040 1.00 97.38 108 MET A CA 1
ATOM 849 C C . MET A 1 108 ? -8.530 0.161 6.327 1.00 97.38 108 MET A C 1
ATOM 851 O O . MET A 1 108 ? -7.557 0.754 6.790 1.00 97.38 108 MET A O 1
ATOM 855 N N . LEU A 1 109 ? -8.494 -0.502 5.182 1.00 96.75 109 LEU A N 1
ATOM 856 C CA . LEU A 1 109 ? -7.360 -0.552 4.270 1.00 96.75 109 LEU A CA 1
ATOM 857 C C . LEU A 1 109 ? -7.652 0.304 3.042 1.00 96.75 109 LEU A C 1
ATOM 859 O O . LEU A 1 109 ? -8.715 0.157 2.430 1.00 96.75 109 LEU A O 1
ATOM 863 N N . GLY A 1 110 ? -6.708 1.172 2.701 1.00 95.06 110 GLY A N 1
ATOM 864 C CA . GLY A 1 110 ? -6.670 1.949 1.469 1.00 95.06 110 GLY A CA 1
ATOM 865 C C . GLY A 1 110 ? -5.503 1.516 0.586 1.00 95.06 110 GLY A C 1
ATOM 866 O O . GLY A 1 110 ? -4.509 0.987 1.071 1.00 95.06 110 GLY A O 1
ATOM 867 N N . ASP A 1 111 ? -5.630 1.763 -0.711 1.00 95.12 111 ASP A N 1
ATOM 868 C CA . ASP A 1 111 ? -4.603 1.497 -1.720 1.00 95.12 111 ASP A CA 1
ATOM 869 C C . ASP A 1 111 ? -4.571 2.684 -2.681 1.00 95.12 111 ASP A C 1
ATOM 871 O O . ASP A 1 111 ? -5.621 3.242 -3.027 1.00 95.12 111 ASP A O 1
ATOM 875 N N . VAL A 1 112 ? -3.369 3.078 -3.094 1.00 96.19 112 VAL A N 1
ATOM 876 C CA . VAL A 1 112 ? -3.183 4.112 -4.110 1.00 96.19 112 VAL A CA 1
ATOM 877 C C . VAL A 1 112 ? -3.144 3.482 -5.498 1.00 96.19 112 VAL A C 1
ATOM 879 O O . VAL A 1 112 ? -2.222 2.746 -5.861 1.00 96.19 112 VAL A O 1
ATOM 882 N N . ALA A 1 113 ? -4.126 3.835 -6.326 1.00 94.00 113 ALA A N 1
ATOM 883 C CA . ALA A 1 113 ? -4.206 3.358 -7.696 1.00 94.00 113 ALA A CA 1
ATOM 884 C C . ALA A 1 113 ? -3.004 3.862 -8.500 1.00 94.00 113 ALA A C 1
ATOM 886 O O . ALA A 1 113 ? -2.760 5.057 -8.588 1.00 94.00 113 ALA A O 1
ATOM 887 N N . GLY A 1 114 ? -2.251 2.945 -9.111 1.00 91.12 114 GLY A N 1
ATOM 888 C CA . GLY A 1 114 ? -1.147 3.320 -9.993 1.00 91.12 114 GLY A CA 1
ATOM 889 C C . GLY A 1 114 ? -0.021 4.092 -9.302 1.00 91.12 114 GLY A C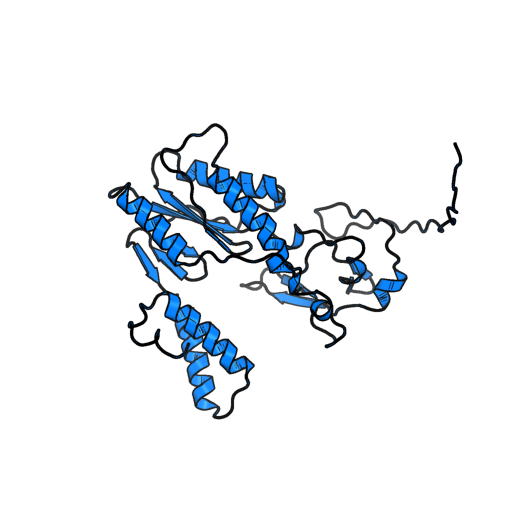 1
ATOM 890 O O . GLY A 1 114 ? 0.670 4.830 -9.988 1.00 91.12 114 GLY A O 1
ATOM 891 N N . ALA A 1 115 ? 0.187 3.913 -7.994 1.00 93.00 115 ALA A N 1
ATOM 892 C CA . ALA A 1 115 ? 1.178 4.597 -7.154 1.00 93.00 115 ALA A CA 1
ATOM 893 C C . ALA A 1 115 ? 2.423 5.154 -7.878 1.00 93.00 115 ALA A C 1
ATOM 895 O O . ALA A 1 115 ? 2.605 6.368 -7.954 1.00 93.00 115 ALA A O 1
ATOM 896 N N . PHE A 1 116 ? 3.251 4.295 -8.481 1.00 93.06 116 PHE A N 1
ATOM 897 C CA . PHE A 1 116 ? 4.485 4.730 -9.156 1.00 93.06 116 PHE A CA 1
ATOM 898 C C . PHE A 1 116 ? 4.246 5.623 -10.384 1.00 93.06 116 PHE A C 1
ATOM 900 O O . PHE A 1 116 ? 5.031 6.530 -10.648 1.00 93.06 116 PHE A O 1
ATOM 907 N N . ARG A 1 117 ? 3.124 5.445 -11.089 1.00 92.06 117 ARG A N 1
ATOM 908 C CA . ARG A 1 117 ? 2.742 6.256 -12.256 1.00 92.06 117 ARG A CA 1
ATOM 909 C C . ARG A 1 117 ? 2.425 7.708 -11.895 1.00 92.06 117 ARG A C 1
ATOM 911 O O . ARG A 1 117 ? 2.398 8.545 -12.790 1.00 92.06 117 ARG A O 1
ATOM 918 N N . HIS A 1 118 ? 2.217 8.019 -10.615 1.00 94.06 118 HIS A N 1
ATOM 919 C CA . HIS A 1 118 ? 2.056 9.398 -10.158 1.00 94.06 118 HIS A CA 1
ATOM 920 C C . HIS A 1 118 ? 3.384 10.114 -9.874 1.00 94.06 118 HIS A C 1
ATOM 922 O O . HIS A 1 118 ? 3.377 11.314 -9.612 1.00 94.06 118 HIS A O 1
ATOM 928 N N . VAL A 1 119 ? 4.518 9.408 -9.916 1.00 94.75 119 VAL A N 1
ATOM 929 C CA . VAL A 1 119 ? 5.834 9.984 -9.626 1.00 94.75 119 VAL A CA 1
ATOM 930 C C . VAL A 1 119 ? 6.556 10.270 -10.944 1.00 94.75 119 VAL A C 1
ATOM 932 O O . VAL A 1 119 ? 7.055 9.329 -11.564 1.00 94.75 119 VAL A O 1
ATOM 935 N N . PRO A 1 120 ? 6.612 11.531 -11.406 1.00 93.88 120 PRO A N 1
ATOM 936 C CA . PRO A 1 120 ? 7.191 11.865 -12.700 1.00 93.88 120 PRO A CA 1
ATOM 937 C C . PRO A 1 120 ? 8.706 11.647 -12.719 1.00 93.88 120 PRO A C 1
ATOM 939 O O . PRO A 1 120 ? 9.400 11.857 -11.723 1.00 93.88 120 PRO A O 1
ATOM 942 N N . ILE A 1 121 ? 9.224 11.269 -13.883 1.00 91.44 121 ILE A N 1
ATOM 943 C CA . ILE A 1 121 ? 10.659 11.178 -14.147 1.00 91.44 121 ILE A CA 1
ATOM 944 C C . ILE A 1 121 ? 11.133 12.520 -14.706 1.00 91.44 121 ILE A C 1
ATOM 946 O O . ILE A 1 121 ? 10.466 13.141 -15.534 1.00 91.44 121 ILE A O 1
ATOM 950 N N . HIS A 1 122 ? 12.304 12.975 -14.258 1.00 90.94 122 HIS A N 1
ATOM 951 C CA . HIS A 1 122 ? 12.906 14.199 -14.777 1.00 90.94 122 HIS A CA 1
ATOM 952 C C . HIS A 1 122 ? 13.168 14.084 -16.290 1.00 90.94 122 HIS A C 1
ATOM 954 O O . HIS A 1 122 ? 13.669 13.059 -16.755 1.00 90.94 122 HIS A O 1
ATOM 960 N N . ALA A 1 123 ? 12.877 15.140 -17.056 1.00 90.81 123 ALA A N 1
ATOM 961 C CA . ALA A 1 123 ? 12.933 15.119 -18.523 1.00 90.81 123 ALA A CA 1
ATOM 962 C C . ALA A 1 123 ? 14.301 14.670 -19.073 1.00 90.81 123 ALA A C 1
ATOM 964 O O . ALA A 1 123 ? 14.363 13.867 -20.003 1.00 90.81 123 ALA A O 1
ATOM 965 N N . ASP A 1 124 ? 15.391 15.099 -18.430 1.00 90.00 124 ASP A N 1
ATOM 966 C CA . ASP A 1 124 ? 16.760 14.720 -18.811 1.00 90.00 124 ASP A CA 1
ATOM 967 C C . ASP A 1 124 ? 17.050 13.221 -18.647 1.00 90.00 124 ASP A C 1
ATOM 969 O O . ASP A 1 124 ? 18.022 12.713 -19.199 1.00 90.00 124 ASP A O 1
ATOM 973 N N . HIS A 1 125 ? 16.219 12.495 -17.901 1.00 88.19 125 HIS A N 1
ATOM 974 C CA . HIS A 1 125 ? 16.383 11.072 -17.607 1.00 88.19 125 HIS A CA 1
ATOM 975 C C . HIS A 1 125 ? 15.296 10.197 -18.231 1.00 88.19 125 HIS A C 1
ATOM 977 O O . HIS A 1 125 ? 15.497 8.990 -18.330 1.00 88.19 125 HIS A O 1
ATOM 983 N N . ALA A 1 126 ? 14.191 10.783 -18.703 1.00 89.62 126 ALA A N 1
ATOM 984 C CA . ALA A 1 126 ? 13.066 10.052 -19.288 1.00 89.62 126 ALA A CA 1
ATOM 985 C C . ALA A 1 126 ? 13.494 9.155 -20.460 1.00 89.62 126 ALA A C 1
ATOM 987 O O . ALA A 1 126 ? 13.025 8.031 -20.579 1.00 89.62 126 ALA A O 1
ATOM 988 N N . HIS A 1 127 ? 14.464 9.598 -21.267 1.00 86.31 127 HIS A N 1
ATOM 989 C CA . HIS A 1 127 ? 15.007 8.820 -22.387 1.00 86.31 127 HIS A CA 1
ATOM 990 C C . HIS A 1 127 ? 15.609 7.458 -21.990 1.00 86.31 127 HIS A C 1
ATOM 992 O O . HIS A 1 127 ? 15.801 6.615 -22.861 1.00 86.31 127 HIS A O 1
ATOM 998 N N . MET A 1 128 ? 15.935 7.242 -20.709 1.00 86.50 128 MET A N 1
ATOM 999 C CA . MET A 1 128 ? 16.421 5.953 -20.205 1.00 86.50 128 MET A CA 1
ATOM 1000 C C . MET A 1 128 ? 15.293 4.942 -19.975 1.00 86.50 128 MET A C 1
ATOM 1002 O O . MET A 1 128 ? 15.571 3.758 -19.853 1.00 86.50 128 MET A O 1
ATOM 1006 N N . PHE A 1 129 ? 14.039 5.389 -19.916 1.00 89.19 129 PHE A N 1
ATOM 1007 C CA . PHE A 1 129 ? 12.857 4.565 -19.656 1.00 89.19 129 PHE A CA 1
ATOM 1008 C C . PHE A 1 129 ? 12.081 4.332 -20.955 1.00 89.19 129 PHE A C 1
ATOM 1010 O O . PHE A 1 129 ? 10.874 4.559 -21.030 1.00 89.19 129 PHE A O 1
ATOM 1017 N N . ALA A 1 130 ? 12.809 3.958 -22.007 1.00 87.50 130 ALA A N 1
ATOM 1018 C CA . ALA A 1 130 ? 12.269 3.767 -23.342 1.00 87.50 130 ALA A CA 1
ATOM 1019 C C . ALA A 1 130 ? 12.234 2.281 -23.723 1.00 87.50 130 ALA A C 1
ATOM 1021 O O . ALA A 1 130 ? 13.189 1.541 -23.487 1.00 87.50 130 ALA A O 1
ATOM 1022 N N . PHE A 1 131 ? 11.151 1.859 -24.367 1.00 84.81 131 PHE A N 1
ATOM 1023 C CA . PHE A 1 131 ? 10.970 0.505 -24.889 1.00 84.81 131 PHE A CA 1
ATOM 1024 C C . PHE A 1 131 ? 10.167 0.536 -26.195 1.00 84.81 131 PHE A C 1
ATOM 1026 O O . PHE A 1 131 ? 9.566 1.553 -26.548 1.00 84.81 131 PHE A O 1
ATOM 1033 N N . GLU A 1 132 ? 10.176 -0.567 -26.941 1.00 84.94 132 GLU A N 1
ATOM 1034 C CA . GLU A 1 132 ? 9.411 -0.701 -28.184 1.00 84.94 132 GLU A CA 1
ATOM 1035 C C . GLU A 1 132 ? 8.277 -1.711 -28.029 1.00 84.94 132 GLU A C 1
ATOM 1037 O O . GLU A 1 132 ? 8.464 -2.803 -27.497 1.00 84.94 132 GLU A O 1
ATOM 1042 N N . ILE A 1 133 ? 7.100 -1.339 -28.531 1.00 83.25 133 ILE A N 1
ATOM 1043 C CA . ILE A 1 133 ? 5.952 -2.231 -28.701 1.00 83.25 133 ILE A CA 1
ATOM 1044 C C . ILE A 1 133 ? 5.472 -2.090 -30.139 1.00 83.25 133 ILE A C 1
ATOM 1046 O O . ILE A 1 133 ? 5.116 -0.992 -30.559 1.00 83.25 133 ILE A O 1
ATOM 1050 N N . ASP A 1 134 ? 5.450 -3.192 -30.888 1.00 86.44 134 ASP A N 1
ATOM 1051 C CA . ASP A 1 134 ? 4.933 -3.247 -32.262 1.00 86.44 134 ASP A CA 1
ATOM 1052 C C . ASP A 1 134 ? 5.498 -2.150 -33.193 1.00 86.44 134 ASP A C 1
ATOM 1054 O O . ASP A 1 134 ? 4.771 -1.534 -33.975 1.00 86.44 134 ASP A O 1
ATOM 1058 N N . GLY A 1 135 ? 6.804 -1.865 -33.108 1.00 85.12 135 GLY A N 1
ATOM 1059 C CA . GLY A 1 135 ? 7.450 -0.819 -33.913 1.00 85.12 135 GLY A CA 1
ATOM 1060 C C . GLY A 1 135 ? 7.243 0.611 -33.401 1.00 85.12 135 GLY A C 1
ATOM 1061 O O . GLY A 1 135 ? 7.733 1.560 -34.020 1.00 85.12 135 GLY A O 1
ATOM 1062 N N . LEU A 1 136 ? 6.525 0.795 -32.291 1.00 85.25 136 LEU A N 1
ATOM 1063 C CA . LEU A 1 136 ? 6.305 2.087 -31.647 1.00 85.25 136 LEU A CA 1
ATOM 1064 C C . LEU A 1 136 ? 7.276 2.272 -30.484 1.00 85.25 136 LEU A C 1
ATOM 1066 O O . LEU A 1 136 ? 7.315 1.461 -29.561 1.00 85.25 136 LEU A O 1
ATOM 1070 N N . LEU A 1 137 ? 8.012 3.383 -30.503 1.00 88.25 137 LEU A N 1
ATOM 1071 C CA . LEU A 1 137 ? 8.823 3.814 -29.369 1.00 88.25 137 LEU A CA 1
ATOM 1072 C C . LEU A 1 137 ? 7.917 4.414 -28.289 1.00 88.25 137 LEU A C 1
ATOM 1074 O O . LEU A 1 137 ? 7.244 5.420 -28.525 1.00 88.25 137 LEU A O 1
ATOM 1078 N N . VAL A 1 138 ? 7.950 3.823 -27.102 1.00 87.50 138 VAL A N 1
ATOM 1079 C CA . VAL A 1 138 ? 7.255 4.294 -25.905 1.00 87.50 138 VAL A CA 1
ATOM 1080 C C . VAL A 1 138 ? 8.295 4.775 -24.901 1.00 87.50 138 VAL A C 1
ATOM 1082 O O . VAL A 1 138 ? 9.355 4.171 -24.759 1.00 87.50 138 VAL A O 1
ATOM 1085 N N . ILE A 1 139 ? 8.006 5.887 -24.227 1.00 89.19 139 ILE A N 1
ATOM 1086 C CA . ILE A 1 139 ? 8.853 6.443 -23.171 1.00 89.19 139 ILE A CA 1
ATOM 1087 C C . ILE A 1 139 ? 7.987 6.641 -21.934 1.00 89.19 139 ILE A C 1
ATOM 1089 O O . ILE A 1 139 ? 7.012 7.398 -21.972 1.00 89.19 139 ILE A O 1
ATOM 1093 N N . ASP A 1 140 ? 8.357 5.988 -20.839 1.00 89.38 140 ASP A N 1
ATOM 1094 C CA . ASP A 1 140 ? 7.698 6.172 -19.556 1.00 89.38 140 ASP A CA 1
ATOM 1095 C C . ASP A 1 140 ? 8.127 7.511 -18.933 1.00 89.38 140 ASP A C 1
ATOM 1097 O O . ASP A 1 140 ? 9.299 7.778 -18.671 1.00 89.38 140 ASP A O 1
ATOM 1101 N N . LEU A 1 141 ? 7.145 8.386 -18.701 1.00 92.94 141 LEU A N 1
ATOM 1102 C CA . LEU A 1 141 ? 7.348 9.718 -18.111 1.00 92.94 141 LEU A CA 1
ATOM 1103 C C . LEU A 1 141 ? 7.188 9.729 -16.584 1.00 92.94 141 LEU A C 1
ATOM 1105 O O . LEU A 1 141 ? 7.279 10.778 -15.948 1.00 92.94 141 LEU A O 1
ATOM 1109 N N . ALA A 1 142 ? 6.923 8.569 -15.996 1.00 93.25 142 ALA A N 1
ATOM 1110 C CA . ALA A 1 142 ? 6.743 8.369 -14.569 1.00 93.25 142 ALA A CA 1
ATOM 1111 C C . ALA A 1 142 ? 7.415 7.065 -14.146 1.00 93.25 142 ALA A C 1
ATOM 1113 O O . ALA A 1 142 ? 7.715 6.220 -14.986 1.00 93.25 142 ALA A O 1
ATOM 1114 N N . CYS A 1 143 ? 7.644 6.901 -12.846 1.00 91.81 143 CYS A N 1
ATOM 1115 C CA . CYS A 1 143 ? 8.334 5.742 -12.302 1.00 91.81 143 CYS A CA 1
ATOM 1116 C C . CYS A 1 143 ? 7.653 4.442 -12.754 1.00 91.81 143 CYS A C 1
ATOM 1118 O O . CYS A 1 143 ? 6.481 4.187 -12.457 1.00 91.81 143 CYS A O 1
ATOM 1120 N N . GLY A 1 144 ? 8.406 3.610 -13.468 1.00 86.19 144 GLY A N 1
ATOM 1121 C CA . GLY A 1 144 ? 7.935 2.314 -13.934 1.00 86.19 144 GLY A CA 1
ATOM 1122 C C . GLY A 1 144 ? 7.965 1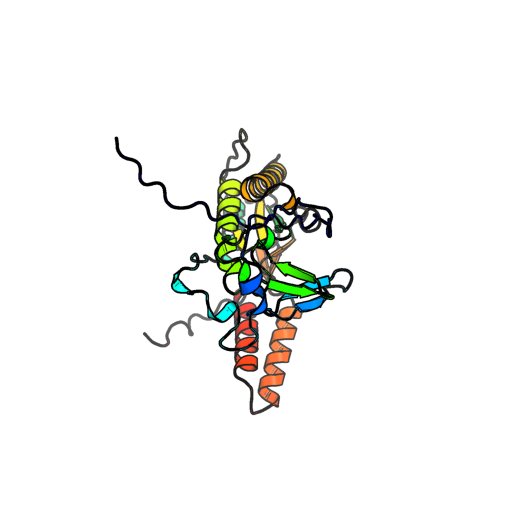.252 -12.833 1.00 86.19 144 GLY A C 1
ATOM 1123 O O . GLY A 1 144 ? 8.686 1.351 -11.831 1.00 86.19 144 GLY A O 1
ATOM 1124 N N . PHE A 1 145 ? 7.188 0.185 -13.016 1.00 81.50 145 PHE A N 1
ATOM 1125 C CA . PHE A 1 145 ? 7.342 -1.012 -12.189 1.00 81.50 145 PHE A CA 1
ATOM 1126 C C . PHE A 1 145 ? 8.715 -1.645 -12.448 1.00 81.50 145 PHE A C 1
ATOM 1128 O O . PHE A 1 145 ? 9.192 -1.631 -13.571 1.00 81.50 145 PHE A O 1
ATOM 1135 N N . ARG A 1 146 ? 9.325 -2.231 -11.408 1.00 86.19 146 ARG A N 1
ATOM 1136 C CA . ARG A 1 146 ? 10.678 -2.839 -11.403 1.00 86.19 146 ARG A CA 1
ATOM 1137 C C . ARG A 1 146 ? 11.873 -1.892 -11.425 1.00 86.19 146 ARG A C 1
ATOM 1139 O O . ARG A 1 146 ? 12.994 -2.377 -11.258 1.00 86.19 146 ARG A O 1
ATOM 1146 N N . TRP A 1 147 ? 11.677 -0.583 -11.561 1.00 91.00 147 TRP A N 1
ATOM 1147 C CA . TRP A 1 147 ? 12.803 0.327 -11.399 1.00 91.00 147 TRP A CA 1
ATOM 1148 C C . TRP A 1 147 ? 13.187 0.371 -9.919 1.00 91.00 147 TRP A C 1
ATOM 1150 O O . TRP A 1 147 ? 12.332 0.507 -9.041 1.00 91.00 147 TRP A O 1
ATOM 1160 N N . CYS A 1 148 ? 14.476 0.214 -9.624 1.00 89.62 148 CYS A N 1
ATOM 1161 C CA . CYS A 1 148 ? 14.975 0.079 -8.258 1.00 89.62 148 CYS A CA 1
ATOM 1162 C C . CYS A 1 148 ? 14.736 1.342 -7.413 1.00 89.62 148 CYS A C 1
ATOM 1164 O O . CYS A 1 148 ? 14.657 1.246 -6.189 1.00 89.62 148 CYS A O 1
ATOM 1166 N N . GLY A 1 149 ? 14.570 2.499 -8.063 1.00 92.12 149 GLY A N 1
ATOM 1167 C CA . GLY A 1 149 ? 14.236 3.769 -7.425 1.00 92.12 149 GLY A CA 1
ATOM 1168 C C . GLY A 1 149 ? 12.743 3.981 -7.152 1.00 92.12 149 GLY A C 1
ATOM 1169 O O . GLY A 1 149 ? 12.422 4.793 -6.286 1.00 92.12 149 GLY A O 1
ATOM 1170 N N . SER A 1 150 ? 11.830 3.262 -7.822 1.00 93.19 150 SER A N 1
ATOM 1171 C CA . SER A 1 150 ? 10.384 3.545 -7.742 1.00 93.19 150 SER A CA 1
ATOM 117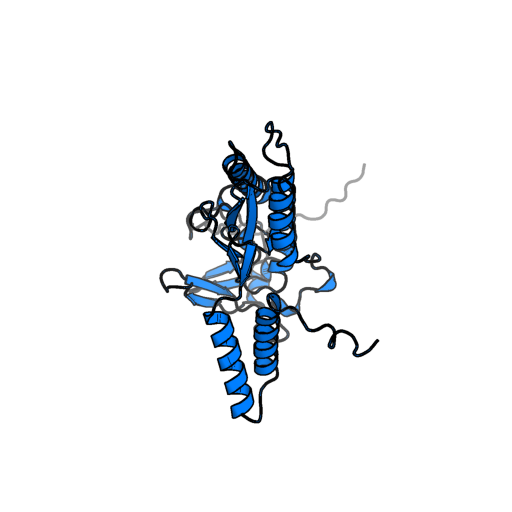2 C C . SER A 1 150 ? 9.830 3.511 -6.317 1.00 93.19 150 SER A C 1
ATOM 1174 O O . SER A 1 150 ? 9.144 4.461 -5.940 1.00 93.19 150 SER A O 1
ATOM 1176 N N . PRO A 1 151 ? 10.139 2.497 -5.478 1.00 93.00 151 PRO A N 1
ATOM 1177 C CA . PRO A 1 151 ? 9.634 2.471 -4.107 1.00 93.00 151 PRO A CA 1
ATOM 1178 C C . PRO A 1 151 ? 10.145 3.638 -3.256 1.00 93.00 151 PRO A C 1
ATOM 1180 O O . PRO A 1 151 ? 9.385 4.192 -2.468 1.00 93.00 151 PRO A O 1
ATOM 1183 N N . ALA A 1 152 ? 11.411 4.029 -3.430 1.00 94.00 152 ALA A N 1
ATOM 1184 C CA . ALA A 1 152 ? 12.020 5.117 -2.670 1.00 94.00 152 ALA A CA 1
ATOM 1185 C C . ALA A 1 152 ? 11.446 6.477 -3.070 1.00 94.00 152 ALA A C 1
ATOM 1187 O O . ALA A 1 152 ? 11.092 7.283 -2.218 1.00 94.00 152 ALA A O 1
ATOM 1188 N N . TRP A 1 153 ? 11.278 6.724 -4.367 1.00 94.69 153 TRP A N 1
ATOM 1189 C CA . TRP A 1 153 ? 10.684 7.973 -4.834 1.00 94.69 153 TRP A CA 1
ATOM 1190 C C . TRP A 1 153 ? 9.194 8.080 -4.516 1.00 94.69 153 TRP A C 1
ATOM 1192 O O . TRP A 1 153 ? 8.720 9.165 -4.189 1.00 94.69 153 TRP A O 1
ATOM 1202 N N . TYR A 1 154 ? 8.463 6.965 -4.535 1.00 95.81 154 TYR A N 1
ATOM 1203 C CA . TYR A 1 154 ? 7.065 6.941 -4.114 1.00 95.81 154 TYR A CA 1
ATOM 1204 C C . TYR A 1 154 ? 6.879 7.059 -2.594 1.00 95.81 154 TYR A C 1
ATOM 1206 O O . TYR A 1 154 ? 5.832 7.512 -2.134 1.00 95.81 154 TYR A O 1
ATOM 1214 N N . PHE A 1 155 ? 7.886 6.704 -1.793 1.00 95.81 155 PHE A N 1
ATOM 1215 C CA . PHE A 1 155 ? 7.806 6.873 -0.343 1.00 95.81 155 PHE A CA 1
ATOM 1216 C C . PHE A 1 155 ? 7.460 8.317 0.051 1.00 95.81 155 PHE A C 1
ATOM 1218 O O . PHE A 1 155 ? 6.661 8.517 0.959 1.00 95.81 155 PHE A O 1
ATOM 1225 N N . VAL A 1 156 ? 7.986 9.310 -0.675 1.00 95.25 156 VAL A N 1
ATOM 1226 C CA . VAL A 1 156 ? 7.745 10.736 -0.410 1.00 95.25 156 VAL A CA 1
ATOM 1227 C C . VAL A 1 156 ? 6.250 11.093 -0.454 1.00 95.25 156 VAL A C 1
ATOM 1229 O O . VAL A 1 156 ? 5.729 11.527 0.575 1.00 95.25 156 VAL A O 1
ATOM 1232 N N . PRO A 1 157 ? 5.513 10.893 -1.567 1.00 96.25 157 PRO A N 1
ATOM 1233 C CA . PRO A 1 157 ? 4.080 11.161 -1.570 1.00 96.25 157 PRO A CA 1
ATOM 1234 C C . PRO A 1 157 ? 3.291 10.253 -0.620 1.00 96.25 157 PRO A C 1
ATOM 1236 O O . PRO A 1 157 ? 2.328 10.728 -0.027 1.00 96.25 157 PRO A O 1
ATOM 1239 N N . GLY A 1 158 ? 3.687 8.989 -0.422 1.00 96.31 158 GLY A N 1
ATOM 1240 C CA . GLY A 1 158 ? 3.049 8.118 0.575 1.00 96.31 158 GLY A CA 1
ATOM 1241 C C . GLY A 1 158 ? 3.119 8.705 1.992 1.00 96.31 158 GLY A C 1
ATOM 1242 O O . GLY A 1 158 ? 2.104 8.794 2.682 1.00 96.31 158 GLY A O 1
ATOM 1243 N N . ALA A 1 159 ? 4.292 9.208 2.386 1.00 96.12 159 ALA A N 1
ATOM 1244 C CA . ALA A 1 159 ? 4.493 9.881 3.666 1.00 96.12 159 ALA A CA 1
ATOM 1245 C C . ALA A 1 159 ? 3.650 11.158 3.780 1.00 96.12 159 ALA A C 1
ATOM 1247 O O . ALA A 1 159 ? 2.996 11.367 4.800 1.00 96.12 159 ALA A O 1
ATOM 1248 N N . SER A 1 160 ? 3.594 11.975 2.723 1.00 96.69 160 SER A N 1
ATOM 1249 C CA . SER A 1 160 ? 2.752 13.178 2.697 1.00 96.69 160 SER A CA 1
ATOM 1250 C C . SER A 1 160 ? 1.254 12.863 2.784 1.00 96.69 160 SER A C 1
ATOM 1252 O O . SER A 1 160 ? 0.507 13.615 3.408 1.00 96.69 160 SER A O 1
ATOM 1254 N N . ILE A 1 161 ? 0.792 11.758 2.186 1.00 97.81 161 ILE A N 1
ATOM 1255 C CA . ILE A 1 161 ? -0.599 11.302 2.329 1.00 97.81 161 ILE A CA 1
ATOM 1256 C C . ILE A 1 161 ? -0.875 10.940 3.788 1.00 97.81 161 ILE A C 1
ATOM 1258 O O . ILE A 1 161 ? -1.893 11.371 4.328 1.00 97.81 161 ILE A O 1
ATOM 1262 N N . ASN A 1 162 ? 0.021 10.187 4.432 1.00 96.62 162 ASN A N 1
ATOM 1263 C CA . ASN A 1 162 ? -0.148 9.819 5.834 1.00 96.62 162 ASN A CA 1
ATOM 1264 C C . ASN A 1 162 ? -0.148 11.054 6.748 1.00 96.62 162 ASN A C 1
ATOM 1266 O O . ASN A 1 162 ? -1.026 11.180 7.592 1.00 96.62 162 ASN A O 1
ATOM 1270 N N . GLU A 1 163 ? 0.758 12.008 6.533 1.00 95.75 163 GLU A N 1
ATOM 1271 C CA . GLU A 1 163 ? 0.793 13.261 7.297 1.00 95.75 163 GLU A CA 1
ATOM 1272 C C . GLU A 1 163 ? -0.521 14.052 7.161 1.00 95.75 163 GLU A C 1
ATOM 1274 O O . GLU A 1 163 ? -1.105 14.482 8.156 1.00 95.75 163 GLU A O 1
ATOM 1279 N N . LEU A 1 164 ? -1.043 14.204 5.939 1.00 97.00 164 LEU A N 1
ATOM 1280 C CA . LEU A 1 164 ? -2.329 14.871 5.708 1.00 97.00 164 LEU A CA 1
ATOM 1281 C C . LEU A 1 164 ? -3.519 14.090 6.280 1.00 97.00 164 LEU A C 1
ATOM 1283 O O . LEU A 1 164 ? -4.510 14.704 6.674 1.00 97.00 164 LEU A O 1
ATOM 1287 N N . TYR A 1 165 ? -3.445 12.758 6.311 1.00 97.12 165 TYR A N 1
ATOM 1288 C CA . TYR A 1 165 ? -4.440 11.921 6.976 1.00 97.12 165 TYR A CA 1
ATOM 1289 C C . TYR A 1 165 ? -4.447 12.179 8.489 1.00 97.12 165 TYR A C 1
ATOM 1291 O O . TYR A 1 165 ? -5.515 12.381 9.064 1.00 97.12 165 TYR A O 1
ATOM 1299 N N . GLU A 1 166 ? -3.276 12.249 9.124 1.00 95.88 166 GLU A N 1
ATOM 1300 C CA . GLU A 1 166 ? -3.128 12.481 10.569 1.00 95.88 166 GLU A CA 1
ATOM 1301 C C . GLU A 1 166 ? -3.567 13.888 10.998 1.00 95.88 166 GLU A C 1
ATOM 1303 O O . GLU A 1 166 ? -4.110 14.063 12.089 1.00 95.88 166 GLU A O 1
ATOM 1308 N N . GLN A 1 167 ? -3.445 14.880 10.109 1.00 94.50 167 GLN A N 1
ATOM 1309 C CA . GLN A 1 167 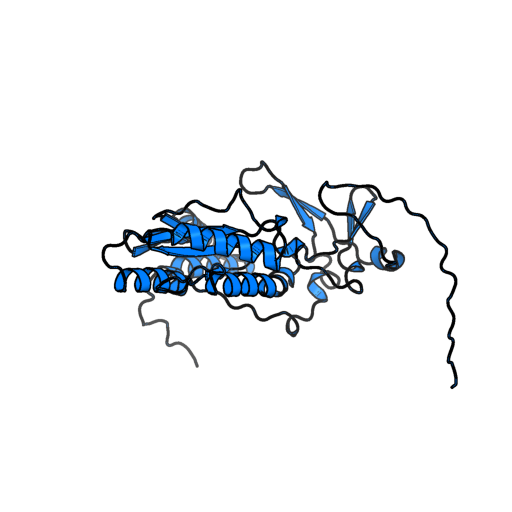? -4.022 16.218 10.303 1.00 94.50 167 GLN A CA 1
ATOM 1310 C C . GLN A 1 167 ? -5.562 16.219 10.341 1.00 94.50 167 GLN A C 1
ATOM 1312 O O . GLN A 1 167 ? -6.168 17.180 10.819 1.00 94.50 167 GLN A O 1
ATOM 1317 N N . GLY A 1 168 ? -6.208 15.160 9.851 1.00 92.81 168 GLY A N 1
ATOM 1318 C CA . GLY A 1 168 ? -7.657 15.023 9.846 1.00 92.81 168 GLY A CA 1
ATOM 1319 C C . GLY A 1 168 ? -8.368 15.836 8.765 1.00 92.81 168 GLY A C 1
ATOM 1320 O O . GLY A 1 168 ? -7.780 16.377 7.824 1.00 92.81 168 GLY A O 1
ATOM 1321 N N . PHE A 1 169 ? -9.698 15.876 8.867 1.00 88.94 169 PHE A N 1
ATOM 1322 C CA . PHE A 1 169 ? -10.523 16.585 7.896 1.00 88.94 169 PHE A CA 1
ATOM 1323 C C . PHE A 1 169 ? -10.706 18.058 8.302 1.00 88.94 169 PHE A C 1
ATOM 1325 O O . PHE A 1 169 ? -11.093 18.325 9.442 1.00 88.94 169 PHE A O 1
ATOM 1332 N N . PRO A 1 170 ? -10.483 19.031 7.394 1.00 87.38 170 PRO A N 1
ATOM 1333 C CA . PRO A 1 170 ? -10.598 20.447 7.729 1.00 87.38 170 PRO A CA 1
ATOM 1334 C C . PRO A 1 170 ? -11.960 20.810 8.325 1.00 87.38 170 PRO A C 1
ATOM 1336 O O . PRO A 1 170 ? -13.004 20.470 7.770 1.00 87.38 170 PRO A O 1
ATOM 1339 N N . GLY A 1 171 ? -11.942 21.539 9.441 1.00 87.12 171 GLY A N 1
ATOM 1340 C CA . GLY A 1 171 ? -13.156 21.972 10.138 1.00 87.12 171 GLY A CA 1
ATOM 1341 C C . GLY A 1 171 ? -13.810 20.899 11.015 1.00 87.12 171 GLY A C 1
ATOM 1342 O O . GLY A 1 171 ? -14.835 21.184 11.630 1.00 87.12 171 GLY A O 1
ATOM 1343 N N . VAL A 1 172 ? -13.226 19.700 11.110 1.00 88.06 172 VAL A N 1
ATOM 1344 C CA . VAL A 1 172 ? -13.664 18.645 12.030 1.00 88.06 172 VAL A CA 1
ATOM 1345 C C . VAL A 1 172 ? -12.600 18.450 13.103 1.00 88.06 172 VAL A C 1
ATOM 1347 O O . VAL A 1 172 ? -11.499 17.993 12.816 1.00 88.06 172 VAL A O 1
ATOM 1350 N N . ASN A 1 173 ? -12.949 18.768 14.348 1.00 86.31 173 ASN A N 1
ATOM 1351 C CA . ASN A 1 173 ? -12.108 18.459 15.498 1.00 86.31 173 ASN A CA 1
ATOM 1352 C C . ASN A 1 173 ? -12.494 17.081 16.034 1.00 86.31 173 ASN A C 1
ATOM 1354 O O . ASN A 1 173 ? -13.660 16.842 16.343 1.00 86.31 173 ASN A O 1
ATOM 1358 N N . LEU A 1 174 ? -11.515 16.186 16.119 1.00 86.12 174 LEU A N 1
ATOM 1359 C CA . LEU A 1 174 ? -11.666 14.875 16.737 1.00 86.12 174 LEU A CA 1
ATOM 1360 C C . LEU A 1 174 ? -11.017 14.901 18.121 1.00 86.12 174 LEU A C 1
ATOM 1362 O O . LEU A 1 174 ? -9.948 15.487 18.276 1.00 86.12 174 LEU A O 1
ATOM 1366 N N . ASP A 1 175 ? -11.634 14.229 19.092 1.00 83.12 175 ASP A N 1
ATOM 1367 C CA . ASP A 1 175 ? -11.112 14.153 20.467 1.00 83.12 175 ASP A CA 1
ATOM 1368 C C . ASP A 1 175 ? -9.725 13.498 20.521 1.00 83.12 175 ASP A C 1
ATOM 1370 O O . ASP A 1 175 ? -8.854 13.910 21.283 1.00 83.12 175 ASP A O 1
ATOM 1374 N N . LEU A 1 176 ? -9.514 12.509 19.650 1.00 86.19 176 LEU A N 1
ATOM 1375 C CA . LEU A 1 176 ? -8.232 11.849 19.437 1.00 86.19 176 LEU A CA 1
ATOM 1376 C C . LEU A 1 176 ? -7.746 12.076 18.007 1.00 86.19 176 LEU A C 1
ATOM 1378 O O . LEU A 1 176 ? -8.545 11.898 17.074 1.00 86.19 176 LEU A O 1
ATOM 1382 N N . PRO A 1 177 ? -6.448 12.363 17.802 1.00 91.12 177 PRO A N 1
ATOM 1383 C CA . PRO A 1 177 ? -5.888 12.488 16.466 1.00 91.12 177 PRO A CA 1
ATOM 1384 C C . PRO A 1 177 ? -6.045 11.180 15.685 1.00 91.12 177 PRO A C 1
ATOM 1386 O O . PRO A 1 177 ? -6.113 10.078 16.253 1.00 91.12 177 PRO A O 1
ATOM 1389 N N . LEU A 1 178 ? -6.135 11.308 14.364 1.00 95.06 178 LEU A N 1
ATOM 1390 C CA . LEU A 1 178 ? -6.001 10.162 13.475 1.00 95.06 178 LEU A CA 1
ATOM 1391 C C . LEU A 1 178 ? -4.530 9.746 13.470 1.00 95.06 178 LEU A C 1
ATOM 1393 O O . LEU A 1 178 ? -3.648 10.599 13.495 1.00 95.06 178 LEU A O 1
ATOM 1397 N N . VAL A 1 179 ? -4.276 8.442 13.467 1.00 94.69 179 VAL A N 1
ATOM 1398 C CA . VAL A 1 179 ? -2.920 7.894 13.347 1.00 94.69 179 VAL A CA 1
ATOM 1399 C C . VAL A 1 179 ? -2.966 6.829 12.273 1.00 94.69 179 VAL A C 1
ATOM 1401 O O . VAL A 1 179 ? -3.745 5.875 12.372 1.00 94.69 179 VAL A O 1
ATOM 1404 N N . GLY A 1 180 ? -2.195 7.043 11.213 1.00 93.44 180 GLY A N 1
ATOM 1405 C CA . GLY A 1 180 ? -2.146 6.154 10.065 1.00 93.44 180 GLY A CA 1
ATOM 1406 C C . GLY A 1 180 ? -0.908 5.272 10.107 1.00 93.44 180 GLY A C 1
ATOM 1407 O O . GLY A 1 180 ? 0.067 5.526 10.811 1.00 93.44 180 GLY A O 1
ATOM 1408 N N . SER A 1 181 ? -0.946 4.180 9.363 1.00 94.94 181 SER A N 1
ATOM 1409 C CA . SER A 1 181 ? 0.253 3.429 9.010 1.00 94.94 181 SER A CA 1
ATOM 1410 C C . SER A 1 181 ? 0.216 3.174 7.521 1.00 94.94 181 SER A C 1
ATOM 1412 O O . SER A 1 181 ? -0.834 2.827 6.984 1.00 94.94 181 SER A O 1
ATOM 1414 N N . PHE A 1 182 ? 1.346 3.315 6.845 1.00 94.56 182 PHE A N 1
ATOM 1415 C CA . PHE A 1 182 ? 1.413 3.075 5.414 1.00 94.56 182 PHE A CA 1
ATOM 1416 C C . PHE A 1 182 ? 2.661 2.276 5.058 1.00 94.56 182 PHE A C 1
ATOM 1418 O O . PHE A 1 182 ? 3.679 2.279 5.753 1.00 94.56 182 PHE A O 1
ATOM 1425 N N . TRP A 1 183 ? 2.569 1.554 3.954 1.00 92.62 183 TRP A N 1
ATOM 1426 C CA . TRP A 1 183 ? 3.707 0.909 3.339 1.00 92.62 183 TRP A CA 1
ATOM 1427 C C . TRP A 1 183 ? 3.555 0.973 1.834 1.00 92.62 183 TRP A C 1
ATOM 1429 O O . TRP A 1 183 ? 2.712 0.289 1.259 1.00 92.62 183 TRP A O 1
ATOM 1439 N N . CYS A 1 184 ? 4.412 1.774 1.201 1.00 90.81 184 CYS A N 1
ATOM 1440 C CA . CYS A 1 184 ? 4.268 2.070 -0.214 1.00 90.81 184 CYS A CA 1
ATOM 1441 C C . CYS A 1 184 ? 2.828 2.553 -0.490 1.00 90.81 184 CYS A C 1
ATOM 1443 O O . CYS A 1 184 ? 2.388 3.524 0.125 1.00 90.81 184 CYS A O 1
ATOM 1445 N N . ASP A 1 185 ? 2.111 1.914 -1.407 1.00 92.06 185 ASP A N 1
ATOM 1446 C CA . ASP A 1 185 ? 0.744 2.226 -1.816 1.00 92.06 185 ASP A CA 1
ATOM 1447 C C . ASP A 1 185 ? -0.336 1.825 -0.801 1.00 92.06 185 ASP A C 1
ATOM 1449 O O . ASP A 1 185 ? -1.412 2.432 -0.793 1.00 92.06 185 ASP A O 1
ATOM 1453 N N . ASP A 1 186 ? -0.047 0.872 0.083 1.00 94.62 186 ASP A N 1
ATOM 1454 C CA . ASP A 1 186 ? -0.986 0.381 1.090 1.00 94.62 186 ASP A CA 1
ATOM 1455 C C . ASP A 1 186 ? -1.078 1.338 2.286 1.00 94.62 186 ASP A C 1
ATOM 1457 O O . ASP A 1 186 ? -0.073 1.711 2.892 1.00 94.62 186 ASP A O 1
ATOM 1461 N N . HIS A 1 187 ? -2.301 1.687 2.675 1.00 96.06 187 HIS A N 1
ATOM 1462 C CA . HIS A 1 187 ? -2.611 2.518 3.837 1.00 96.06 187 HIS A CA 1
ATOM 1463 C C . HIS A 1 187 ? -3.502 1.735 4.798 1.00 96.06 187 HIS A C 1
ATOM 1465 O O . HIS A 1 187 ? -4.453 1.074 4.391 1.00 96.06 187 HIS A O 1
ATOM 1471 N N . THR A 1 188 ? -3.200 1.803 6.087 1.00 96.75 188 THR A N 1
ATOM 1472 C CA . THR A 1 188 ? -3.925 1.121 7.156 1.00 96.75 188 THR A CA 1
ATOM 1473 C C . THR A 1 188 ? -4.378 2.141 8.187 1.00 96.75 188 THR A C 1
ATOM 1475 O O . THR A 1 188 ? -3.565 2.828 8.803 1.00 96.75 188 THR A O 1
ATOM 1478 N N . CYS A 1 189 ? -5.687 2.208 8.392 1.00 96.81 189 CYS A N 1
ATOM 1479 C CA . CYS A 1 189 ? -6.336 3.090 9.349 1.00 96.81 189 CYS A CA 1
ATOM 1480 C C . CYS A 1 189 ? -7.055 2.234 10.392 1.00 96.81 189 CYS A C 1
ATOM 1482 O O . CYS A 1 189 ? -7.773 1.305 10.025 1.00 96.81 189 CYS A O 1
ATOM 1484 N N . ALA A 1 190 ? -6.896 2.547 11.675 1.00 96.81 190 ALA A N 1
ATOM 1485 C CA . ALA A 1 190 ? -7.631 1.897 12.756 1.00 96.81 190 ALA A CA 1
ATOM 1486 C C . ALA A 1 190 ? -8.242 2.964 13.661 1.00 96.81 190 ALA A C 1
ATOM 1488 O O . ALA A 1 190 ? -7.519 3.826 14.160 1.00 96.81 190 ALA A O 1
ATOM 1489 N N . GLU A 1 191 ? -9.561 2.914 13.844 1.00 97.00 191 GLU A N 1
ATOM 1490 C CA . GLU A 1 191 ? -10.331 3.945 14.541 1.00 97.00 191 GLU A CA 1
ATOM 1491 C C . GLU A 1 191 ? -11.486 3.340 15.351 1.00 97.00 191 GLU A C 1
ATOM 1493 O O . GLU A 1 191 ? -11.962 2.241 15.057 1.00 97.00 191 GLU A O 1
ATOM 1498 N N . VAL A 1 192 ? -11.938 4.061 16.383 1.00 96.00 192 VAL A N 1
ATOM 1499 C CA . VAL A 1 192 ? -13.160 3.703 17.118 1.00 96.00 192 VAL A CA 1
ATOM 1500 C C . VAL A 1 192 ? -14.408 3.998 16.283 1.00 96.00 192 VAL A C 1
ATOM 1502 O O . VAL A 1 192 ? -14.510 5.030 15.613 1.00 96.00 192 VAL A O 1
ATOM 1505 N N . ASP A 1 193 ? -15.368 3.082 16.329 1.00 95.81 193 ASP A N 1
ATOM 1506 C CA . ASP A 1 193 ? -16.668 3.173 15.664 1.00 95.81 193 ASP A CA 1
ATOM 1507 C C . ASP A 1 193 ? -17.664 3.946 16.534 1.00 95.81 193 ASP A C 1
ATOM 1509 O O . ASP A 1 193 ? -18.654 3.417 17.037 1.00 95.81 193 ASP A O 1
ATOM 1513 N N . GLU A 1 194 ? -17.343 5.216 16.772 1.00 92.25 194 GLU A N 1
ATOM 1514 C CA . GLU A 1 194 ? -18.177 6.141 17.532 1.00 92.25 194 GLU A CA 1
ATOM 1515 C C . GLU A 1 194 ? -18.479 7.389 16.695 1.00 92.25 194 GLU A C 1
ATOM 1517 O O . GLU A 1 194 ? -17.594 8.020 16.102 1.00 92.25 194 GLU A O 1
ATOM 1522 N N . GLY A 1 195 ? -19.764 7.751 16.639 1.00 90.06 195 GLY A N 1
ATOM 1523 C CA . GLY A 1 195 ? -20.242 8.915 15.897 1.00 90.06 195 GLY A CA 1
ATOM 1524 C C . GLY A 1 195 ? -19.826 8.888 14.424 1.00 90.06 195 GLY A C 1
ATOM 1525 O O . GLY A 1 195 ? -20.104 7.939 13.697 1.00 90.06 195 GLY A O 1
ATOM 1526 N N . PHE A 1 196 ? -19.162 9.955 13.975 1.00 91.62 196 PHE A N 1
ATOM 1527 C CA . PHE A 1 196 ? -18.704 10.105 12.590 1.00 91.62 196 PHE A CA 1
ATOM 1528 C C . PHE A 1 196 ? -17.217 9.790 12.403 1.00 91.62 196 PHE A C 1
ATOM 1530 O O . PHE A 1 196 ? -16.672 10.086 11.344 1.00 91.62 196 PHE A O 1
ATOM 1537 N N . ARG A 1 197 ? -16.527 9.211 13.395 1.00 94.38 197 ARG A N 1
ATOM 1538 C CA . ARG A 1 197 ? -15.061 9.096 13.363 1.00 94.38 197 ARG A CA 1
ATOM 1539 C C . ARG A 1 197 ? -14.550 8.282 12.174 1.00 94.38 197 ARG A C 1
ATOM 1541 O O . ARG A 1 197 ? -13.747 8.794 11.398 1.00 94.38 197 ARG A O 1
ATOM 1548 N N . CYS A 1 198 ? -15.062 7.067 11.978 1.00 95.94 198 CYS A N 1
ATOM 1549 C CA . CYS A 1 198 ? -14.701 6.218 10.836 1.00 95.94 198 CYS A CA 1
ATOM 1550 C C . CYS A 1 198 ? -15.047 6.881 9.486 1.00 95.94 198 CYS A C 1
ATOM 1552 O O . CYS A 1 198 ? -14.293 6.788 8.514 1.00 95.94 198 CYS A O 1
ATOM 1554 N N . PHE A 1 199 ? -16.165 7.609 9.421 1.00 95.25 199 PHE A N 1
ATOM 1555 C CA . PHE A 1 199 ? -16.553 8.364 8.228 1.00 95.25 199 PHE A CA 1
ATOM 1556 C C . PHE A 1 199 ? -15.572 9.511 7.930 1.00 95.25 199 PHE A C 1
ATOM 1558 O O . PHE A 1 199 ? -15.074 9.622 6.808 1.00 95.25 199 PHE A O 1
ATOM 1565 N N . THR A 1 200 ? -15.239 10.320 8.937 1.00 95.81 200 THR A N 1
ATOM 1566 C CA . THR A 1 200 ? -14.270 11.419 8.837 1.00 95.81 200 THR A CA 1
ATOM 1567 C C . THR A 1 200 ? -12.883 10.907 8.467 1.00 95.81 200 THR A C 1
ATOM 1569 O O . THR A 1 200 ? -12.241 11.496 7.604 1.00 95.81 200 THR A O 1
ATOM 1572 N N . ALA A 1 201 ? -12.433 9.798 9.057 1.00 96.81 201 ALA A N 1
ATOM 1573 C CA . ALA A 1 201 ? -11.149 9.180 8.735 1.00 96.81 201 ALA A CA 1
ATOM 1574 C C . ALA A 1 201 ? -11.089 8.708 7.272 1.00 96.81 201 ALA A C 1
ATOM 1576 O O . ALA A 1 201 ? -10.122 8.993 6.566 1.00 96.81 201 ALA A O 1
ATOM 1577 N N . ASN A 1 202 ? -12.152 8.070 6.770 1.00 96.56 202 ASN A N 1
ATOM 1578 C CA . ASN A 1 202 ? -12.247 7.687 5.357 1.00 96.56 202 ASN A CA 1
ATOM 1579 C C . ASN A 1 202 ? -12.169 8.917 4.432 1.00 96.56 202 ASN A C 1
ATOM 1581 O O . ASN A 1 202 ? -11.413 8.935 3.458 1.00 96.56 202 ASN A O 1
ATOM 1585 N N . LEU A 1 203 ? -12.904 9.982 4.762 1.00 96.06 203 LEU A N 1
ATOM 1586 C CA . LEU A 1 203 ? -12.884 11.217 3.983 1.00 96.06 203 LEU A CA 1
ATOM 1587 C C . LEU A 1 203 ? -11.517 11.923 4.042 1.00 96.06 203 LEU A C 1
ATOM 1589 O O . LEU A 1 203 ? -11.057 12.441 3.023 1.00 96.06 203 LEU A O 1
ATOM 1593 N N . ALA A 1 204 ? -10.853 11.911 5.200 1.00 97.31 204 ALA A N 1
ATOM 1594 C CA . ALA A 1 204 ? -9.509 12.450 5.381 1.00 97.31 204 ALA A CA 1
ATOM 1595 C C . ALA A 1 204 ? -8.492 11.718 4.496 1.00 97.31 204 ALA A C 1
ATOM 1597 O O . ALA A 1 204 ? -7.750 12.377 3.769 1.00 97.31 204 ALA A O 1
ATOM 1598 N N . LEU A 1 205 ? -8.518 10.380 4.464 1.00 97.75 205 LEU A N 1
ATOM 1599 C CA . LEU A 1 205 ? -7.613 9.589 3.624 1.00 97.75 205 LEU A CA 1
ATOM 1600 C C . LEU A 1 205 ? -7.834 9.870 2.133 1.00 97.75 205 LEU A C 1
ATOM 1602 O O . LEU A 1 205 ? -6.887 10.146 1.399 1.00 97.75 205 LEU A O 1
ATOM 1606 N N . ARG A 1 206 ? -9.096 9.868 1.685 1.00 97.56 206 ARG A N 1
ATOM 1607 C CA . ARG A 1 206 ? -9.460 10.177 0.291 1.00 97.56 206 ARG A CA 1
ATOM 1608 C C . ARG A 1 206 ? -9.012 11.578 -0.112 1.00 97.56 206 ARG A C 1
ATOM 1610 O O . ARG A 1 206 ? -8.457 11.762 -1.193 1.00 97.56 206 ARG A O 1
ATOM 1617 N N . ARG A 1 207 ? -9.217 12.565 0.765 1.00 97.25 207 ARG A N 1
ATOM 1618 C CA . ARG A 1 207 ? -8.746 13.938 0.560 1.00 97.25 207 ARG A CA 1
ATOM 1619 C C . ARG A 1 207 ? -7.225 13.988 0.476 1.00 97.25 207 ARG A C 1
ATOM 1621 O O . ARG A 1 207 ? -6.714 14.675 -0.402 1.00 97.25 207 ARG A O 1
ATOM 1628 N N . ALA A 1 208 ? -6.516 13.293 1.360 1.00 98.06 208 ALA A N 1
ATOM 1629 C CA . ALA A 1 208 ? -5.060 13.262 1.368 1.00 98.06 208 ALA A CA 1
ATOM 1630 C C . ALA A 1 208 ? -4.515 12.691 0.049 1.00 98.06 208 ALA A C 1
ATOM 1632 O O . ALA A 1 208 ? -3.742 13.365 -0.628 1.00 98.06 208 ALA A O 1
ATOM 1633 N N . MET A 1 209 ? -5.019 11.533 -0.393 1.00 98.12 209 MET A N 1
ATOM 1634 C CA . MET A 1 209 ? -4.672 10.937 -1.691 1.00 98.12 209 MET A CA 1
ATOM 1635 C C . MET A 1 209 ? -4.936 11.902 -2.855 1.00 98.12 209 MET A C 1
ATOM 1637 O O . MET A 1 209 ? -4.043 12.159 -3.661 1.00 98.12 209 MET A O 1
ATOM 1641 N N . ALA A 1 210 ? -6.135 12.494 -2.910 1.00 97.56 210 ALA A N 1
ATOM 1642 C CA . ALA A 1 210 ? -6.501 13.430 -3.970 1.00 97.56 210 ALA A CA 1
ATOM 1643 C C . ALA A 1 210 ? -5.658 14.713 -3.964 1.00 97.56 210 ALA A C 1
ATOM 1645 O O . ALA A 1 210 ? -5.399 15.281 -5.022 1.00 97.56 210 ALA A O 1
ATOM 1646 N N . THR A 1 211 ? -5.238 15.170 -2.786 1.00 97.81 211 THR A N 1
ATOM 1647 C CA . THR A 1 211 ? -4.439 16.390 -2.621 1.00 97.81 211 THR A CA 1
ATOM 1648 C C . THR A 1 211 ? -2.998 16.171 -3.069 1.00 97.81 211 THR A C 1
ATOM 1650 O O . THR A 1 211 ? -2.435 17.034 -3.734 1.00 97.81 211 THR A O 1
ATOM 1653 N N . VAL A 1 212 ? -2.405 15.025 -2.722 1.00 97.56 212 VAL A N 1
ATOM 1654 C CA . VAL A 1 212 ? -0.993 14.736 -3.017 1.00 97.56 212 VAL A CA 1
ATOM 1655 C C . VAL A 1 212 ? -0.807 14.247 -4.450 1.00 97.56 212 VAL A C 1
ATOM 1657 O O . VAL A 1 212 ? 0.120 14.681 -5.127 1.00 97.56 212 VAL A O 1
ATOM 1660 N N . LEU A 1 213 ? -1.678 13.351 -4.921 1.00 97.06 213 LEU A N 1
ATOM 1661 C CA . LEU A 1 213 ? -1.481 12.615 -6.177 1.00 97.06 213 LEU A CA 1
ATOM 1662 C C . LEU A 1 213 ? -2.584 12.848 -7.220 1.00 97.06 213 LEU A C 1
ATOM 1664 O O . LEU A 1 213 ? -2.473 12.374 -8.353 1.00 97.06 213 LEU A O 1
ATOM 1668 N N . GLY A 1 214 ? -3.634 13.587 -6.860 1.00 96.94 214 GLY A N 1
ATOM 1669 C CA . GLY A 1 214 ? -4.805 13.809 -7.704 1.00 96.94 214 GLY A CA 1
ATOM 1670 C C . GLY A 1 214 ? -5.911 12.764 -7.497 1.00 96.94 214 GLY A C 1
ATOM 1671 O O . GLY A 1 214 ? -5.694 11.704 -6.911 1.00 96.94 214 GLY A O 1
ATOM 1672 N N . PRO A 1 215 ? -7.137 13.037 -7.977 1.00 95.56 215 PRO A N 1
ATOM 1673 C CA . PRO A 1 215 ? -8.311 12.202 -7.703 1.00 95.56 215 PRO A CA 1
ATOM 1674 C C . PRO A 1 215 ? -8.222 10.784 -8.286 1.00 95.56 215 PRO A C 1
ATOM 1676 O O . PRO A 1 215 ? -8.849 9.873 -7.753 1.00 95.56 215 PRO A O 1
ATOM 1679 N N . SER A 1 216 ? -7.435 10.572 -9.345 1.00 95.69 216 SER A N 1
ATOM 1680 C CA . SER A 1 216 ? -7.223 9.244 -9.940 1.00 95.69 216 SER A CA 1
ATOM 1681 C C . SER A 1 216 ? -6.427 8.289 -9.047 1.00 95.69 216 SER A C 1
ATOM 1683 O O . SER A 1 216 ? -6.454 7.088 -9.296 1.00 95.69 216 SER A O 1
ATOM 1685 N N . ALA A 1 217 ? -5.762 8.801 -8.006 1.00 96.38 217 ALA A N 1
ATOM 1686 C CA . ALA A 1 217 ? -5.016 8.006 -7.036 1.00 96.38 217 ALA A CA 1
ATOM 1687 C C . ALA A 1 217 ? -5.929 7.208 -6.087 1.00 96.38 217 ALA A C 1
ATOM 1689 O O . ALA A 1 217 ? -5.487 6.236 -5.477 1.00 96.38 217 ALA A O 1
ATOM 1690 N N . ILE A 1 218 ? -7.203 7.596 -5.946 1.00 96.50 218 ILE A N 1
ATOM 1691 C CA . ILE A 1 218 ? -8.148 6.918 -5.052 1.00 96.50 218 ILE A CA 1
ATOM 1692 C C . ILE A 1 218 ? -8.561 5.578 -5.672 1.00 96.50 218 ILE A C 1
ATOM 1694 O O . ILE A 1 218 ? -9.324 5.532 -6.640 1.00 96.50 218 ILE A O 1
ATOM 1698 N N . ASN A 1 219 ? -8.108 4.465 -5.089 1.00 94.81 219 ASN A N 1
ATOM 1699 C CA . ASN A 1 219 ? -8.497 3.138 -5.553 1.00 94.81 219 ASN A CA 1
ATOM 1700 C C . ASN A 1 219 ? -9.819 2.666 -4.931 1.00 94.81 219 ASN A C 1
ATOM 1702 O O . ASN A 1 219 ? -9.839 1.860 -4.001 1.00 94.81 219 ASN A O 1
ATOM 1706 N N . GLU A 1 220 ? -10.940 3.112 -5.495 1.00 92.69 220 GLU A N 1
ATOM 1707 C CA . GLU A 1 220 ? -12.288 2.738 -5.030 1.00 92.69 220 GLU A CA 1
ATOM 1708 C C . GLU A 1 220 ? -12.530 1.224 -4.968 1.00 92.69 220 GLU A C 1
ATOM 1710 O O . GLU A 1 220 ? -13.340 0.752 -4.178 1.00 92.69 220 GLU A O 1
ATOM 1715 N N . ARG A 1 221 ? -11.835 0.442 -5.804 1.00 90.94 221 ARG A N 1
ATOM 1716 C CA . ARG A 1 221 ? -12.017 -1.016 -5.872 1.00 90.94 221 ARG A CA 1
ATOM 1717 C C . ARG A 1 221 ? -11.302 -1.759 -4.750 1.00 90.94 221 ARG A C 1
ATOM 1719 O O . ARG A 1 221 ? -11.670 -2.892 -4.454 1.00 90.94 221 ARG A O 1
ATOM 1726 N N . LYS A 1 222 ? -10.255 -1.160 -4.184 1.00 90.75 222 LYS A N 1
ATOM 1727 C CA . LYS A 1 222 ? -9.425 -1.770 -3.140 1.00 90.75 222 LYS A CA 1
ATOM 1728 C C . LYS A 1 222 ? -9.572 -1.103 -1.781 1.00 90.75 222 LYS A C 1
ATOM 1730 O O . LYS A 1 222 ? -9.153 -1.690 -0.788 1.00 90.75 222 LYS A O 1
ATOM 1735 N N . LEU A 1 223 ? -10.173 0.084 -1.724 1.00 92.75 223 LEU A N 1
ATOM 1736 C CA . LEU A 1 223 ? -10.515 0.701 -0.457 1.00 92.75 223 LEU A CA 1
ATOM 1737 C C . LEU A 1 223 ? -11.604 -0.132 0.223 1.00 92.75 223 LEU A C 1
ATOM 1739 O O . LEU A 1 223 ? -12.726 -0.261 -0.264 1.00 92.75 223 LEU A O 1
ATOM 1743 N N . THR A 1 224 ? -11.234 -0.755 1.331 1.00 95.75 224 THR A N 1
ATOM 1744 C CA . THR A 1 224 ? -12.122 -1.657 2.069 1.00 95.75 224 THR A CA 1
ATOM 1745 C C . THR A 1 224 ? -13.155 -0.877 2.875 1.00 95.75 224 THR A C 1
ATOM 1747 O O . THR A 1 224 ? -12.963 0.286 3.225 1.00 95.75 224 THR A O 1
ATOM 1750 N N . THR A 1 225 ? -14.268 -1.527 3.201 1.00 95.31 225 THR A N 1
ATOM 1751 C CA . THR A 1 225 ? -15.162 -1.036 4.251 1.00 95.31 225 THR A CA 1
ATOM 1752 C C . THR A 1 225 ? -14.522 -1.242 5.621 1.00 95.31 225 THR A C 1
ATOM 1754 O O . THR A 1 225 ? -13.779 -2.204 5.816 1.00 95.31 225 THR A O 1
ATOM 1757 N N . TRP A 1 226 ? -14.873 -0.396 6.589 1.00 97.50 226 TRP A N 1
ATOM 1758 C CA . TRP A 1 226 ? -14.492 -0.592 7.988 1.00 97.50 226 TRP A CA 1
ATOM 1759 C C . TRP A 1 226 ? -14.968 -1.957 8.504 1.00 97.50 226 TRP A C 1
ATOM 1761 O O . TRP A 1 226 ? -16.116 -2.347 8.288 1.00 97.50 226 TRP A O 1
ATOM 1771 N N . SER A 1 227 ? -14.077 -2.696 9.161 1.00 97.06 227 SER A N 1
ATOM 1772 C CA . SER A 1 227 ? -14.324 -4.067 9.616 1.00 97.06 227 SER A CA 1
ATOM 1773 C C . SER A 1 227 ? -13.547 -4.366 10.897 1.00 97.06 227 SER A C 1
ATOM 1775 O O . SER A 1 227 ? -12.533 -3.737 11.174 1.00 97.06 227 SER A O 1
ATOM 1777 N N . HIS A 1 228 ? -13.989 -5.356 11.675 1.00 96.25 228 HIS A N 1
ATOM 1778 C CA . HIS A 1 228 ? -13.203 -5.883 12.800 1.00 96.25 228 HIS A CA 1
ATOM 1779 C C . HIS A 1 228 ? -11.991 -6.699 12.349 1.00 96.25 228 HIS A C 1
ATOM 1781 O O . HIS A 1 228 ? -11.076 -6.955 13.126 1.00 96.25 228 HIS A O 1
ATOM 1787 N N . SER A 1 229 ? -12.013 -7.152 11.099 1.00 95.56 229 SER A N 1
ATOM 1788 C CA . SER A 1 229 ? -10.964 -7.975 10.522 1.00 95.56 229 SER A CA 1
ATOM 1789 C C . SER A 1 229 ? -10.424 -7.359 9.243 1.00 95.56 229 SER A C 1
ATOM 1791 O O . SER A 1 229 ? -11.172 -6.789 8.446 1.00 95.56 229 SER A O 1
ATOM 1793 N N . GLY A 1 230 ? -9.116 -7.485 9.044 1.00 93.88 230 GLY A N 1
ATOM 1794 C CA . GLY A 1 230 ? -8.431 -6.933 7.882 1.00 93.88 230 GLY A CA 1
ATOM 1795 C C . GLY A 1 230 ? -7.133 -7.665 7.575 1.00 93.88 230 GLY A C 1
ATOM 1796 O O . GLY A 1 230 ? -6.587 -8.386 8.411 1.00 93.88 230 GLY A O 1
ATOM 1797 N N . ARG A 1 231 ? -6.625 -7.475 6.355 1.00 94.06 231 ARG A N 1
ATOM 1798 C CA . ARG A 1 231 ? -5.334 -8.009 5.916 1.00 94.06 231 ARG A CA 1
ATOM 1799 C C . ARG A 1 231 ? -4.373 -6.880 5.537 1.00 94.06 231 ARG A C 1
ATOM 1801 O O . ARG A 1 231 ? -4.337 -6.478 4.382 1.00 94.06 231 ARG A O 1
ATOM 1808 N N . ALA A 1 232 ? -3.570 -6.414 6.491 1.00 92.75 232 ALA A N 1
ATOM 1809 C CA . ALA A 1 232 ? -2.553 -5.375 6.286 1.00 92.75 232 ALA A CA 1
ATOM 1810 C C . ALA A 1 232 ? -1.145 -5.953 6.433 1.00 92.75 232 ALA A C 1
ATOM 1812 O O . ALA A 1 232 ? -0.928 -6.831 7.272 1.00 92.75 232 ALA A O 1
ATOM 1813 N N . LEU A 1 233 ? -0.189 -5.492 5.612 1.00 90.62 233 LEU A N 1
ATOM 1814 C CA . LEU A 1 233 ? 1.195 -6.009 5.568 1.00 90.62 233 LEU A CA 1
ATOM 1815 C C . LEU A 1 233 ? 1.248 -7.537 5.342 1.00 90.62 233 LEU A C 1
ATOM 1817 O O . LEU A 1 233 ? 2.205 -8.240 5.672 1.00 90.62 233 LEU A O 1
ATOM 1821 N N . GLY A 1 234 ? 0.158 -8.066 4.777 1.00 90.62 234 GLY A N 1
ATOM 1822 C CA . GLY A 1 234 ? -0.137 -9.479 4.615 1.00 90.62 234 GLY A CA 1
ATOM 1823 C C . GLY A 1 234 ? -0.175 -10.298 5.915 1.00 90.62 234 GLY A C 1
ATOM 1824 O O . GLY A 1 234 ? 0.115 -11.494 5.870 1.00 90.62 234 GLY A O 1
ATOM 1825 N N . LEU A 1 235 ? -0.526 -9.666 7.029 1.00 93.75 235 LEU A N 1
ATOM 1826 C CA . LEU A 1 235 ? -0.931 -10.283 8.291 1.00 93.75 235 LEU A CA 1
ATOM 1827 C C . LEU A 1 235 ? -2.457 -10.217 8.413 1.00 93.75 235 LEU A C 1
ATOM 1829 O O . LEU A 1 235 ? -3.074 -9.343 7.805 1.00 93.75 235 LEU A O 1
ATOM 1833 N N . LEU A 1 236 ? -3.063 -11.126 9.172 1.00 94.75 236 LEU A N 1
ATOM 1834 C CA . LEU A 1 236 ? -4.482 -11.069 9.522 1.00 94.75 236 LEU A CA 1
ATOM 1835 C C . LEU A 1 236 ? -4.633 -10.344 10.853 1.00 94.75 236 LEU A C 1
ATOM 1837 O O . LEU A 1 236 ? -3.977 -10.708 11.826 1.00 94.75 236 LEU A O 1
ATOM 1841 N N . TRP A 1 237 ? -5.503 -9.347 10.880 1.00 95.81 237 TRP A N 1
ATOM 1842 C CA . TRP A 1 237 ? -5.788 -8.521 12.045 1.00 95.81 237 TRP A CA 1
ATOM 1843 C C . TRP A 1 237 ? -7.206 -8.798 12.520 1.00 95.81 237 TRP A C 1
ATOM 1845 O O . TRP A 1 237 ? -8.113 -8.819 11.690 1.00 95.81 237 TRP A O 1
ATOM 1855 N N . ASP A 1 238 ? -7.388 -8.976 13.827 1.00 95.50 238 ASP A N 1
ATOM 1856 C CA . ASP A 1 238 ? -8.689 -9.032 14.493 1.00 95.50 238 ASP A CA 1
ATOM 1857 C C . ASP A 1 238 ? -8.707 -8.011 15.640 1.00 95.50 238 ASP A C 1
ATOM 1859 O O . ASP A 1 238 ? -8.082 -8.199 16.684 1.00 95.50 238 ASP A O 1
ATOM 1863 N N . THR A 1 239 ? -9.422 -6.904 15.451 1.00 94.94 239 THR A N 1
ATOM 1864 C CA . THR A 1 239 ? -9.515 -5.806 16.427 1.00 94.94 239 THR A CA 1
ATOM 1865 C C . THR A 1 239 ? -10.468 -6.108 17.586 1.00 94.94 239 THR A C 1
ATOM 1867 O O . THR A 1 239 ? -10.460 -5.395 18.597 1.00 94.94 239 THR A O 1
ATOM 1870 N N . LYS A 1 240 ? -11.309 -7.142 17.454 1.00 91.25 240 LYS A N 1
ATOM 1871 C CA . LYS A 1 240 ? -12.230 -7.587 18.502 1.00 91.25 240 LYS A CA 1
ATOM 1872 C C . LYS A 1 240 ? -11.494 -8.450 19.519 1.00 91.25 240 LYS A C 1
ATOM 1874 O O . LYS A 1 240 ? -11.674 -8.245 20.715 1.00 91.25 240 LYS A O 1
ATOM 1879 N N . LEU A 1 241 ? -10.673 -9.384 19.043 1.00 89.69 241 LEU A N 1
ATOM 1880 C CA . LEU A 1 241 ? -9.813 -10.218 19.883 1.00 89.69 241 LEU A CA 1
ATOM 1881 C C . LEU A 1 241 ? -8.506 -9.510 20.267 1.00 89.69 241 LEU A C 1
ATOM 1883 O O . LEU A 1 241 ? -7.897 -9.866 21.270 1.00 89.69 241 LEU A O 1
ATOM 1887 N N . GLY A 1 242 ? -8.093 -8.492 19.506 1.00 89.88 242 GLY A N 1
ATOM 1888 C CA . GLY A 1 242 ? -6.797 -7.835 19.686 1.00 89.88 242 GLY A CA 1
ATOM 1889 C C . GLY A 1 242 ? -5.635 -8.704 19.201 1.00 89.88 242 GLY A C 1
ATOM 1890 O O . GLY A 1 242 ? -4.536 -8.629 19.746 1.00 89.88 242 GLY A O 1
ATOM 1891 N N . GLU A 1 243 ? -5.877 -9.546 18.196 1.00 91.00 243 GLU A N 1
ATOM 1892 C CA . GLU A 1 243 ? -4.923 -10.539 17.708 1.00 91.00 243 GLU A CA 1
ATOM 1893 C C . GLU A 1 243 ? -4.382 -10.178 16.321 1.00 91.00 243 GLU A C 1
ATOM 1895 O O . GLU A 1 243 ? -5.081 -9.637 15.461 1.00 91.00 243 GLU A O 1
ATOM 1900 N N . VAL A 1 244 ? -3.116 -10.531 16.091 1.00 93.12 244 VAL A N 1
ATOM 1901 C CA . VAL A 1 244 ? -2.477 -10.487 14.775 1.00 93.12 244 VAL A CA 1
ATOM 1902 C C . VAL A 1 244 ? -1.873 -11.852 14.469 1.00 93.12 244 VAL A C 1
ATOM 1904 O O . VAL A 1 244 ? -1.125 -12.410 15.272 1.00 93.12 244 VAL A O 1
ATOM 1907 N N . THR A 1 245 ? -2.203 -12.415 13.308 1.00 91.88 245 THR A N 1
ATOM 1908 C CA . THR A 1 245 ? -1.792 -13.774 12.933 1.00 91.88 245 THR A CA 1
ATOM 1909 C C . THR A 1 245 ? -1.232 -13.848 11.517 1.00 91.88 245 THR A C 1
ATOM 1911 O O . THR A 1 245 ? -1.532 -13.034 10.639 1.00 91.88 245 THR A O 1
ATOM 1914 N N . ILE A 1 246 ? -0.387 -14.852 11.278 1.00 93.31 246 ILE A N 1
ATOM 1915 C CA . ILE A 1 246 ? 0.140 -15.148 9.945 1.00 93.31 246 ILE A CA 1
ATOM 1916 C C . ILE A 1 246 ? -0.906 -15.962 9.169 1.00 93.31 246 ILE A C 1
ATOM 1918 O O . ILE A 1 246 ? -1.321 -17.015 9.657 1.00 93.31 246 ILE A O 1
ATOM 1922 N N . PRO A 1 247 ? -1.284 -15.557 7.941 1.00 93.62 247 PRO A N 1
ATOM 1923 C CA . PRO A 1 247 ? -2.133 -16.377 7.084 1.00 93.62 247 PRO A CA 1
ATOM 1924 C C . PRO A 1 247 ? -1.543 -17.777 6.837 1.00 93.62 247 PRO A C 1
ATOM 1926 O O . PRO A 1 247 ? -0.347 -17.913 6.548 1.00 93.62 247 PRO A O 1
ATOM 1929 N N . LEU A 1 248 ? -2.378 -18.820 6.890 1.00 92.31 248 LEU A N 1
ATOM 1930 C CA . LEU A 1 248 ? -1.945 -20.218 6.741 1.00 92.31 248 LEU A CA 1
ATOM 1931 C C . LEU A 1 248 ? -1.197 -20.468 5.428 1.00 92.31 248 LEU A C 1
ATOM 1933 O O . LEU A 1 248 ? -0.200 -21.188 5.409 1.00 92.31 248 LEU A O 1
ATOM 1937 N N . GLU A 1 249 ? -1.608 -19.827 4.337 1.00 92.50 249 GLU A N 1
ATOM 1938 C CA . GLU A 1 249 ? -0.947 -19.940 3.040 1.00 92.50 249 GLU A CA 1
ATOM 1939 C C . GLU A 1 249 ? 0.507 -19.443 3.071 1.00 92.50 249 GLU A C 1
ATOM 1941 O O . GLU A 1 249 ? 1.368 -19.996 2.383 1.00 92.50 249 GLU A O 1
ATOM 1946 N N . LYS A 1 250 ? 0.825 -18.453 3.915 1.00 91.25 250 LYS A N 1
ATOM 1947 C CA . LYS A 1 250 ? 2.199 -17.963 4.087 1.00 91.25 250 LYS A CA 1
ATOM 1948 C C . LYS A 1 250 ? 3.042 -18.924 4.920 1.00 91.25 250 LYS A C 1
ATOM 1950 O O . LYS A 1 250 ? 4.213 -19.127 4.593 1.00 91.25 250 LYS A O 1
ATOM 1955 N N . ILE A 1 251 ? 2.444 -19.558 5.931 1.00 92.19 251 ILE A N 1
ATOM 1956 C CA . ILE A 1 251 ? 3.085 -20.627 6.713 1.00 92.19 251 ILE A CA 1
ATOM 1957 C C . ILE A 1 251 ? 3.381 -21.827 5.807 1.00 92.19 251 ILE A C 1
ATOM 1959 O O . ILE A 1 251 ? 4.507 -22.324 5.784 1.00 92.19 251 ILE A O 1
ATOM 1963 N N . HIS A 1 252 ? 2.404 -22.256 5.005 1.00 94.50 252 HIS A N 1
ATOM 1964 C CA . HIS A 1 252 ? 2.579 -23.335 4.034 1.00 94.50 252 HIS A CA 1
ATOM 1965 C C . HIS A 1 252 ? 3.678 -23.009 3.023 1.00 94.50 252 HIS A C 1
ATOM 1967 O O . HIS A 1 252 ? 4.559 -23.835 2.797 1.00 94.50 252 HIS A O 1
ATOM 1973 N N . LYS A 1 253 ? 3.705 -21.787 2.478 1.00 92.81 253 LYS A N 1
ATOM 1974 C CA . LYS A 1 253 ? 4.772 -21.344 1.569 1.00 92.81 253 LYS A CA 1
ATOM 1975 C C . LYS A 1 253 ? 6.159 -21.421 2.213 1.00 92.81 253 LYS A C 1
ATOM 1977 O O . LYS A 1 253 ? 7.109 -21.845 1.557 1.00 92.81 253 LYS A O 1
ATOM 1982 N N . ALA A 1 254 ? 6.290 -21.022 3.479 1.00 92.81 254 ALA A N 1
ATOM 1983 C CA . ALA A 1 254 ? 7.550 -21.124 4.213 1.00 92.81 254 ALA A CA 1
ATOM 1984 C C . ALA A 1 254 ? 7.973 -22.588 4.420 1.00 92.81 254 ALA A C 1
ATOM 1986 O O . ALA A 1 254 ? 9.132 -22.923 4.177 1.00 92.81 254 ALA A O 1
ATOM 1987 N N . ARG A 1 255 ? 7.029 -23.466 4.787 1.00 94.19 255 ARG A N 1
ATOM 1988 C CA . ARG A 1 255 ? 7.263 -24.910 4.946 1.00 94.19 255 ARG A CA 1
ATOM 1989 C C . ARG A 1 255 ? 7.729 -25.559 3.644 1.00 94.19 255 ARG A C 1
ATOM 1991 O O . ARG A 1 255 ? 8.774 -26.192 3.635 1.00 94.19 255 ARG A O 1
ATOM 1998 N N . VAL A 1 256 ? 7.031 -25.310 2.536 1.00 94.50 256 VAL A N 1
ATOM 1999 C CA . VAL A 1 256 ? 7.400 -25.845 1.212 1.00 94.50 256 VAL A CA 1
ATOM 2000 C C . VAL A 1 256 ? 8.814 -25.417 0.810 1.00 94.50 256 VAL A C 1
ATOM 2002 O O . VAL A 1 256 ? 9.592 -26.230 0.316 1.00 94.50 256 VAL A O 1
ATOM 2005 N N . ARG A 1 257 ? 9.180 -24.150 1.046 1.00 93.69 257 ARG A N 1
ATOM 2006 C CA . ARG A 1 257 ? 10.541 -23.654 0.779 1.00 93.69 257 ARG A CA 1
ATOM 2007 C C . ARG A 1 257 ? 11.588 -24.340 1.657 1.00 93.69 257 ARG A C 1
ATOM 2009 O O . ARG A 1 257 ? 12.665 -24.656 1.165 1.00 93.69 257 ARG A O 1
ATOM 2016 N N . MET A 1 258 ? 11.277 -24.570 2.930 1.00 92.44 258 MET A N 1
ATOM 2017 C CA . MET A 1 258 ? 12.163 -25.259 3.868 1.00 92.44 258 MET A CA 1
ATOM 2018 C C . MET A 1 258 ? 12.399 -26.712 3.442 1.00 92.44 258 MET A C 1
ATOM 2020 O O . MET A 1 258 ? 13.549 -27.127 3.320 1.00 92.44 258 MET A O 1
ATOM 2024 N N . ASP A 1 259 ? 11.331 -27.450 3.136 1.00 93.44 259 ASP A N 1
ATOM 2025 C CA . ASP A 1 259 ? 11.408 -28.848 2.701 1.00 93.44 259 ASP A CA 1
ATOM 2026 C C . ASP A 1 259 ? 12.207 -28.978 1.393 1.00 93.44 259 ASP A C 1
ATOM 2028 O O . ASP A 1 259 ? 13.050 -29.864 1.257 1.00 93.44 259 ASP A O 1
ATOM 2032 N N . ALA A 1 260 ? 12.019 -28.043 0.453 1.00 90.62 260 ALA A N 1
ATOM 2033 C CA . ALA A 1 260 ? 12.780 -28.000 -0.795 1.00 90.62 260 ALA A CA 1
ATOM 2034 C C . ALA A 1 260 ? 14.283 -27.763 -0.570 1.00 90.62 260 ALA A C 1
ATOM 2036 O O . ALA A 1 260 ? 15.107 -28.377 -1.250 1.00 90.62 260 ALA A O 1
ATOM 2037 N N . VAL A 1 261 ? 14.647 -26.891 0.376 1.00 90.56 261 VAL A N 1
ATOM 2038 C CA . VAL A 1 261 ? 16.050 -26.632 0.732 1.00 90.56 261 VAL A CA 1
ATOM 2039 C C . VAL A 1 261 ? 16.684 -27.857 1.395 1.00 90.56 261 VAL A C 1
ATOM 2041 O O . VAL A 1 261 ? 17.798 -28.228 1.033 1.00 90.56 261 VAL A O 1
ATOM 2044 N N . ILE A 1 262 ? 15.967 -28.522 2.308 1.00 89.88 262 ILE A N 1
ATOM 2045 C CA . ILE A 1 262 ? 16.438 -29.738 2.992 1.00 89.88 262 ILE A CA 1
ATOM 2046 C C . ILE A 1 262 ? 16.648 -30.883 1.992 1.00 89.88 262 ILE A C 1
ATOM 2048 O O . ILE A 1 262 ? 17.659 -31.578 2.055 1.00 89.88 262 ILE A O 1
ATOM 2052 N N . ALA A 1 263 ? 15.722 -31.067 1.047 1.00 90.62 263 ALA A N 1
ATOM 2053 C CA . ALA A 1 263 ? 15.761 -32.182 0.104 1.00 90.62 263 ALA A CA 1
ATOM 2054 C C . ALA A 1 263 ? 16.887 -32.083 -0.942 1.00 90.62 263 ALA A C 1
ATOM 2056 O O . ALA A 1 263 ? 17.355 -33.110 -1.429 1.00 90.62 263 ALA A O 1
ATOM 2057 N N . ARG A 1 264 ? 17.310 -30.870 -1.328 1.00 84.69 264 ARG A N 1
ATOM 2058 C CA . ARG A 1 264 ? 18.217 -30.669 -2.475 1.00 84.69 264 ARG A CA 1
ATOM 2059 C C . ARG A 1 264 ? 19.703 -30.835 -2.156 1.00 84.69 264 ARG A C 1
ATOM 2061 O O . ARG A 1 264 ? 20.474 -31.064 -3.083 1.00 84.69 264 ARG A O 1
ATOM 2068 N N . GLY A 1 265 ? 20.126 -30.720 -0.895 1.00 72.94 265 GLY A N 1
ATOM 2069 C CA . GLY A 1 265 ? 21.531 -30.846 -0.461 1.00 72.94 265 GLY A CA 1
ATOM 2070 C C . GLY A 1 265 ? 22.473 -29.721 -0.935 1.00 72.94 265 GLY A C 1
ATOM 2071 O O . GLY A 1 265 ? 23.351 -29.304 -0.186 1.00 72.94 265 GLY A O 1
ATOM 2072 N N . VAL A 1 266 ? 22.257 -29.180 -2.139 1.00 84.00 266 VAL A N 1
ATOM 2073 C CA . VAL A 1 266 ? 22.883 -27.976 -2.701 1.00 84.00 266 VAL A CA 1
ATOM 2074 C C . VAL A 1 266 ? 21.772 -27.011 -3.112 1.00 84.00 266 VAL A C 1
ATOM 2076 O O . VAL A 1 266 ? 20.834 -27.390 -3.812 1.00 84.00 266 VAL A O 1
ATOM 2079 N N . VAL A 1 267 ? 21.868 -25.758 -2.671 1.00 87.69 267 VAL A N 1
ATOM 2080 C CA . VAL A 1 267 ? 20.850 -24.723 -2.904 1.00 87.69 267 VAL A CA 1
ATOM 2081 C C . VAL A 1 267 ? 21.491 -23.434 -3.392 1.00 87.69 267 VAL A C 1
ATOM 2083 O O . VAL A 1 267 ? 22.603 -23.091 -2.984 1.00 87.69 267 VAL A O 1
ATOM 2086 N N . HIS A 1 268 ? 20.794 -22.697 -4.257 1.00 89.06 268 HIS A N 1
ATOM 2087 C CA . HIS A 1 268 ? 21.281 -21.399 -4.702 1.00 89.06 268 HIS A CA 1
ATOM 2088 C C . HIS A 1 268 ? 21.095 -20.349 -3.599 1.00 89.06 268 HIS A C 1
ATOM 2090 O O . HIS A 1 268 ? 20.196 -20.430 -2.759 1.00 89.06 268 HIS A O 1
ATOM 2096 N N . LYS A 1 269 ? 21.924 -19.299 -3.626 1.00 88.75 269 LYS A N 1
ATOM 2097 C CA . LYS A 1 269 ? 21.795 -18.151 -2.711 1.00 88.75 269 LYS A CA 1
ATOM 2098 C C . LYS A 1 269 ? 20.391 -17.535 -2.762 1.00 88.75 269 LYS A C 1
ATOM 2100 O O . LYS A 1 269 ? 19.867 -17.115 -1.736 1.00 88.75 269 LYS A O 1
ATOM 2105 N N . THR A 1 270 ? 19.779 -17.498 -3.942 1.00 87.81 270 THR A N 1
ATOM 2106 C CA . THR A 1 270 ? 18.407 -17.022 -4.155 1.00 87.81 270 THR A CA 1
ATOM 2107 C C . THR A 1 270 ? 17.384 -17.849 -3.381 1.00 87.81 270 THR A C 1
ATOM 2109 O O . THR A 1 270 ? 16.541 -17.265 -2.702 1.00 87.81 270 THR A O 1
ATOM 2112 N N . ASP A 1 271 ? 17.491 -19.179 -3.406 1.00 88.88 271 ASP A N 1
ATOM 2113 C CA . ASP A 1 271 ? 16.599 -20.085 -2.670 1.00 88.88 271 ASP A CA 1
ATOM 2114 C C . ASP A 1 271 ? 16.692 -19.840 -1.157 1.00 88.88 271 ASP A C 1
ATOM 2116 O O . ASP A 1 271 ? 15.675 -19.701 -0.473 1.00 88.88 271 ASP A O 1
ATOM 2120 N N . LEU A 1 272 ? 17.919 -19.693 -0.643 1.00 89.31 272 LEU A N 1
ATOM 2121 C CA . LEU A 1 272 ? 18.165 -19.381 0.768 1.00 89.31 272 LEU A CA 1
ATOM 2122 C C . LEU A 1 272 ? 17.595 -18.019 1.171 1.00 89.31 272 LEU A C 1
ATOM 2124 O O . LEU A 1 272 ? 16.951 -17.908 2.213 1.00 89.31 272 LEU A O 1
ATOM 2128 N N . LEU A 1 273 ? 17.789 -16.980 0.354 1.00 90.81 273 LEU A N 1
ATOM 2129 C CA . LEU A 1 273 ? 17.248 -15.646 0.628 1.00 90.81 273 LEU A CA 1
ATOM 2130 C C . LEU A 1 273 ? 15.715 -15.634 0.597 1.00 90.81 273 LEU A C 1
ATOM 2132 O O . LEU A 1 273 ? 15.087 -14.991 1.440 1.00 90.81 273 LEU A O 1
ATOM 2136 N N . GLN A 1 274 ? 15.099 -16.374 -0.328 1.00 91.12 274 GLN A N 1
ATOM 2137 C CA . GLN A 1 274 ? 13.646 -16.523 -0.384 1.00 91.12 274 GLN A CA 1
ATOM 2138 C C . GLN A 1 274 ? 13.089 -17.247 0.846 1.00 91.12 274 GLN A C 1
ATOM 2140 O O . GLN A 1 274 ? 12.063 -16.824 1.388 1.00 91.12 274 GLN A O 1
ATOM 2145 N N . LEU A 1 275 ? 13.750 -18.321 1.291 1.00 92.12 275 LEU A N 1
ATOM 2146 C CA . LEU A 1 275 ? 13.391 -19.023 2.521 1.00 92.12 275 LEU A CA 1
ATOM 2147 C C . LEU A 1 275 ? 13.533 -18.097 3.733 1.00 92.12 275 LEU A C 1
ATOM 2149 O O . LEU A 1 275 ? 12.587 -17.956 4.504 1.00 92.12 275 LEU A O 1
ATOM 2153 N N . LEU A 1 276 ? 14.672 -17.414 3.865 1.00 91.75 276 LEU A N 1
ATOM 2154 C CA . LEU A 1 276 ? 14.933 -16.486 4.963 1.00 91.75 276 LEU A CA 1
ATOM 2155 C C . LEU A 1 276 ? 13.885 -15.368 5.022 1.00 91.75 276 LEU A C 1
ATOM 2157 O O . L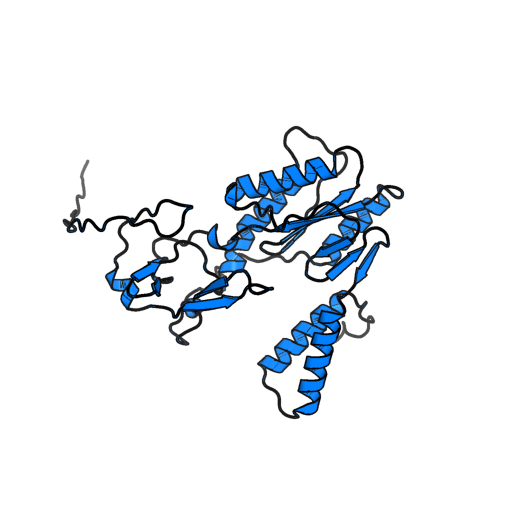EU A 1 276 ? 13.388 -15.053 6.100 1.00 91.75 276 LEU A O 1
ATOM 2161 N N . GLY A 1 277 ? 13.504 -14.803 3.872 1.00 89.75 277 GLY A N 1
ATOM 2162 C CA . GLY A 1 277 ? 12.433 -13.810 3.784 1.00 89.75 277 GLY A CA 1
ATOM 2163 C C . GLY A 1 277 ? 11.081 -14.358 4.252 1.00 89.75 277 GLY A C 1
ATOM 2164 O O . GLY A 1 277 ? 10.400 -13.716 5.049 1.00 89.75 277 GLY A O 1
ATOM 2165 N N . SER A 1 278 ? 10.715 -15.571 3.823 1.00 90.56 278 SER A N 1
ATOM 2166 C CA . SER A 1 278 ? 9.498 -16.246 4.294 1.00 90.56 278 SER A CA 1
ATOM 2167 C C . SER A 1 278 ? 9.506 -16.491 5.802 1.00 90.56 278 SER A C 1
ATOM 2169 O O . SER A 1 278 ? 8.508 -16.216 6.462 1.00 90.56 278 SER A O 1
ATOM 2171 N N . LEU A 1 279 ? 10.619 -16.978 6.350 1.00 91.00 279 LEU A N 1
ATOM 2172 C CA . LEU A 1 279 ? 10.752 -17.266 7.778 1.00 91.00 279 LEU A CA 1
ATOM 2173 C C . LEU A 1 279 ? 10.697 -15.996 8.625 1.00 91.00 279 LEU A C 1
ATOM 2175 O O . LEU A 1 279 ? 9.952 -15.958 9.596 1.00 91.00 279 LEU A O 1
ATOM 2179 N N . ARG A 1 280 ? 11.416 -14.935 8.237 1.00 88.50 280 ARG A N 1
ATOM 2180 C CA . ARG A 1 280 ? 11.350 -13.627 8.915 1.00 88.50 280 ARG A CA 1
ATOM 2181 C C . ARG A 1 280 ? 9.922 -13.100 8.985 1.00 88.50 280 ARG A C 1
ATOM 2183 O O . ARG A 1 280 ? 9.498 -12.599 10.020 1.00 88.50 280 ARG A O 1
ATOM 2190 N N . HIS A 1 281 ? 9.173 -13.255 7.897 1.00 86.06 281 HIS A N 1
ATOM 2191 C CA . HIS A 1 281 ? 7.779 -12.847 7.877 1.00 86.06 281 HIS A CA 1
ATOM 2192 C C . HIS A 1 281 ? 6.916 -13.689 8.828 1.00 86.06 281 HIS A C 1
ATOM 2194 O O . HIS A 1 281 ? 6.152 -13.126 9.598 1.00 86.06 281 HIS A O 1
ATOM 2200 N N . VAL A 1 282 ? 7.078 -15.018 8.856 1.00 88.12 282 VAL A N 1
ATOM 2201 C CA . VAL A 1 282 ? 6.369 -15.886 9.821 1.00 88.12 282 VAL A CA 1
ATOM 2202 C C . VAL A 1 282 ? 6.709 -15.513 11.269 1.00 88.12 282 VAL A C 1
ATOM 2204 O O . VAL A 1 282 ? 5.818 -15.427 12.108 1.00 88.12 282 VAL A O 1
ATOM 2207 N N . LEU A 1 283 ? 7.980 -15.221 11.552 1.00 86.75 283 LEU A N 1
ATOM 2208 C CA . LEU A 1 283 ? 8.448 -14.833 12.885 1.00 86.75 283 LEU A CA 1
ATOM 2209 C C . LEU A 1 283 ? 7.910 -13.475 13.356 1.00 86.75 283 LEU A C 1
ATOM 2211 O O . LEU A 1 283 ? 8.029 -13.167 14.534 1.00 86.75 283 LEU A O 1
ATOM 2215 N N . THR A 1 284 ? 7.289 -12.679 12.481 1.00 83.56 284 THR A N 1
ATOM 2216 C CA . THR A 1 284 ? 6.727 -11.367 12.841 1.00 83.56 284 THR A CA 1
ATOM 2217 C C . THR A 1 284 ? 5.634 -11.470 13.910 1.00 83.56 284 THR A C 1
ATOM 2219 O O . THR A 1 284 ? 5.530 -10.590 14.757 1.00 83.56 284 THR A O 1
ATOM 2222 N N . CYS A 1 285 ? 4.851 -12.554 13.910 1.00 79.62 285 CYS A N 1
ATOM 2223 C CA . CYS A 1 285 ? 3.820 -12.812 14.924 1.00 79.62 285 CYS A CA 1
ATOM 2224 C C . CYS A 1 285 ? 4.275 -13.813 15.998 1.00 79.62 285 CYS A C 1
ATOM 2226 O O . CYS A 1 285 ? 3.464 -14.249 16.812 1.00 79.62 285 CYS A O 1
ATOM 2228 N N . CYS A 1 286 ? 5.548 -14.217 16.001 1.00 74.25 286 CYS A N 1
ATOM 2229 C CA . CYS A 1 286 ? 6.092 -15.095 17.028 1.00 74.25 286 CYS A CA 1
ATOM 2230 C C . CYS A 1 286 ? 6.893 -14.251 18.025 1.00 74.25 286 CYS A C 1
ATOM 2232 O O . CYS A 1 286 ? 7.865 -13.612 17.619 1.00 74.25 286 CYS A O 1
ATOM 2234 N N . PRO A 1 287 ? 6.567 -14.262 19.328 1.00 57.31 287 PRO A N 1
ATOM 2235 C CA . PRO A 1 287 ? 7.476 -13.708 20.318 1.00 57.31 287 PRO A CA 1
ATOM 2236 C C . PRO A 1 287 ? 8.770 -14.525 20.259 1.00 57.31 287 PRO A C 1
ATOM 2238 O O . PRO A 1 287 ? 8.779 -15.716 20.573 1.00 57.31 287 PRO A O 1
ATOM 2241 N N . LEU A 1 288 ? 9.861 -13.914 19.792 1.00 46.47 288 LEU A N 1
ATOM 2242 C CA . LEU A 1 288 ? 11.169 -14.553 19.859 1.00 46.47 288 LEU A CA 1
ATOM 2243 C C . LEU A 1 288 ? 11.471 -14.816 21.341 1.00 46.47 288 LEU A C 1
ATOM 2245 O O . LEU A 1 288 ? 11.412 -13.879 22.142 1.00 46.47 288 LEU A O 1
ATOM 2249 N N . PRO A 1 289 ? 11.816 -16.054 21.738 1.00 37.94 289 PRO A N 1
ATOM 2250 C CA . PRO A 1 289 ? 12.414 -16.278 23.042 1.00 37.94 289 PRO A CA 1
ATOM 2251 C C . PRO A 1 289 ? 13.634 -15.361 23.155 1.00 37.94 289 PRO A C 1
ATOM 2253 O O . PRO A 1 289 ? 14.440 -15.306 22.223 1.00 37.94 289 PRO A O 1
ATOM 2256 N N . ALA A 1 290 ? 13.787 -14.663 24.281 1.00 39.94 290 ALA A N 1
ATOM 2257 C CA . ALA A 1 290 ? 14.826 -13.655 24.543 1.00 39.94 290 ALA A CA 1
ATOM 2258 C C . ALA A 1 290 ? 16.295 -14.146 24.408 1.00 39.94 290 ALA A C 1
ATOM 2260 O O . ALA A 1 290 ? 17.230 -13.431 24.753 1.00 39.94 290 ALA A O 1
ATOM 2261 N N . HIS A 1 291 ? 16.525 -15.358 23.901 1.00 35.34 291 HIS A N 1
ATOM 2262 C CA . HIS A 1 291 ? 17.822 -16.015 23.799 1.00 35.34 291 HIS A CA 1
ATOM 2263 C C . HIS A 1 291 ? 18.569 -15.820 22.470 1.00 35.34 291 HIS A C 1
ATOM 2265 O O . HIS A 1 291 ? 19.729 -16.214 22.399 1.00 35.34 291 HIS A O 1
ATOM 2271 N N . PHE A 1 292 ? 17.985 -15.186 21.445 1.00 35.78 292 PHE A N 1
ATOM 2272 C CA . PHE A 1 292 ? 18.677 -14.969 20.158 1.00 35.78 292 PHE A CA 1
ATOM 2273 C C . PHE A 1 292 ? 19.153 -13.528 19.898 1.00 35.78 292 PHE A C 1
ATOM 2275 O O . PHE A 1 292 ? 19.763 -13.272 18.864 1.00 35.78 292 PHE A O 1
ATOM 2282 N N . SER A 1 293 ? 18.962 -12.601 20.842 1.00 33.00 293 SER A N 1
ATOM 2283 C CA . SER A 1 293 ? 19.409 -11.200 20.713 1.00 33.00 293 SER A CA 1
ATOM 2284 C C . SER A 1 293 ? 20.873 -10.963 21.110 1.00 33.00 293 SER A C 1
ATOM 2286 O O . SER A 1 293 ? 21.369 -9.853 20.962 1.00 33.00 293 SER A O 1
ATOM 2288 N N . ASN A 1 294 ? 21.575 -11.982 21.613 1.00 32.69 294 ASN A N 1
ATOM 2289 C CA . ASN A 1 294 ? 22.973 -11.880 22.039 1.00 32.69 294 ASN A CA 1
ATOM 2290 C C . ASN A 1 294 ? 23.876 -12.785 21.197 1.00 32.69 294 ASN A C 1
ATOM 2292 O O . ASN A 1 294 ? 24.428 -13.755 21.707 1.00 32.69 294 ASN A O 1
ATOM 2296 N N . VAL A 1 295 ? 24.070 -12.453 19.918 1.00 29.50 295 VAL A N 1
ATOM 2297 C CA . VAL A 1 295 ? 25.273 -12.885 19.193 1.00 29.50 295 VAL A CA 1
ATOM 2298 C C . VAL A 1 295 ? 25.820 -11.723 18.356 1.00 29.50 295 VAL A C 1
ATOM 2300 O O . VAL A 1 295 ? 25.259 -11.348 17.332 1.00 29.50 295 VAL A O 1
ATOM 2303 N N . SER A 1 296 ? 26.960 -11.222 18.848 1.00 30.38 296 SER A N 1
ATOM 2304 C CA . SER A 1 296 ? 28.015 -10.406 18.216 1.00 30.38 296 SER A CA 1
ATOM 2305 C C . SER A 1 296 ? 27.728 -8.950 17.816 1.00 30.38 296 SER A C 1
ATOM 2307 O O . SER A 1 296 ? 27.265 -8.685 16.715 1.00 30.38 296 SER A O 1
ATOM 2309 N N . LYS A 1 297 ? 28.104 -8.069 18.763 1.00 34.09 297 LYS A N 1
ATOM 2310 C CA . LYS A 1 297 ? 28.900 -6.820 18.665 1.00 34.09 297 LYS A CA 1
ATOM 2311 C C . LYS A 1 297 ? 28.887 -6.028 17.360 1.00 34.09 297 LYS A C 1
ATOM 2313 O O . LYS A 1 297 ? 29.413 -6.557 16.358 1.00 34.09 297 LYS A O 1
#

Radius of gyration: 24.03 Å; chains: 1; bounding box: 49×80×65 Å

InterPro domains:
  IPR052055 Hepadnavirus polymerase/reverse transcriptase [PTHR33050] (56-292)

pLDDT: mean 80.48, std 22.38, range [23.38, 98.12]